Protein AF-A0A1I4K2H5-F1 (afdb_monomer)

Sequence (242 aa):
MILNIFCMLRVVTRTLETRRERILATFLLSLTIPCSAQLGVILALLSDSFLSLTIWGCYILLIFGIIGRLSGSFLPGNSSSFYMEIPPLRLPILSNVLQKAFIRMWWYFIEILPIFIMTSVILWLGDRTGILSDIIYSLQPTMSLLGLPIETAQPFLLGFFRRDYGAAGLYEMAANQSLSKEQLLIASATLTLFVPCVAQVAVMIKERGIFISMVILCSIIVFAFVGGLLLSKLLPILNLYL

Foldseek 3Di:
DQADPLVNQLVVLVVDPDPLSSLLSLLLSLQQDFPPLLVVLLCVLLVVDPVLVVCLVVLSVVLSVVVNVVSCVVDDDDPDPPPPPPDPDDDDDPVVVVVVVVVNVVVNCVVVVVLVVVLVVVVVVCVVVCVLVVVLVVCQVLCVLLVADSQLSNLLVVCQQPVNSSSVSLVVCVVVVVDDSLNSSLSSSLSSQQHPHPVNLVSCCVPPNDPSSVVSNVVSNVSSSVSSNVSSVVVVVVVPPD

InterPro domains:
  IPR011640 Ferrous iron transport protein B, C-terminal [PF07664] (60-104)
  IPR011642 Nucleoside transporter/FeoB GTPase, Gate domain [PF07670] (109-211)
  IPR050860 Fe(2+) Transporter FeoB GTPase [PTHR43185] (12-237)

Radius 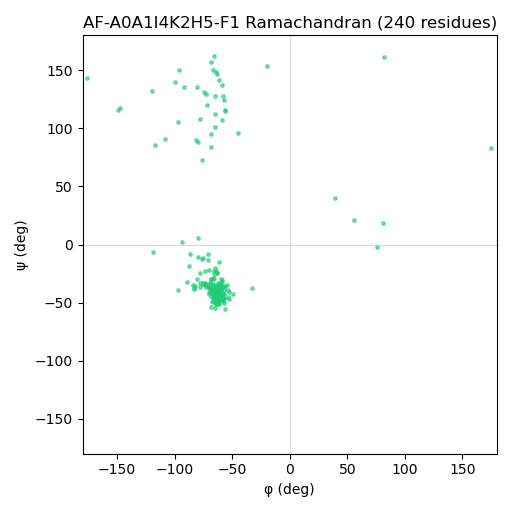of gyration: 19.72 Å; Cα contacts (8 Å, |Δi|>4): 176; chains: 1; bounding box: 42×47×54 Å

Solvent-accessible surface area (backbone atoms only — not comparable to full-atom values): 13527 Å² total; per-residue (Å²): 144,85,54,60,79,72,53,34,55,51,57,52,32,68,74,44,90,45,76,62,59,27,51,51,53,40,50,48,54,54,46,65,59,66,54,74,70,54,52,55,52,51,53,63,67,34,61,90,35,69,65,58,43,51,50,52,53,50,49,53,53,50,51,46,53,50,50,52,52,48,55,54,65,76,55,82,72,83,81,74,83,80,79,71,79,76,71,84,85,69,86,78,58,66,70,62,51,53,53,53,50,48,54,51,52,51,55,46,48,67,63,48,48,58,56,51,54,52,51,51,52,50,50,54,51,30,54,76,69,46,54,45,58,55,53,35,57,68,38,28,65,61,33,50,70,43,69,38,64,64,76,54,30,54,24,54,55,42,16,35,65,37,55,67,52,14,55,49,44,50,46,54,40,50,74,68,64,77,50,54,74,66,44,49,52,44,50,55,53,27,58,50,37,46,48,62,24,49,71,56,47,56,53,38,33,75,75,63,36,61,68,57,36,53,54,52,49,53,51,39,47,52,52,17,51,54,47,28,41,50,49,50,61,46,50,73,73,63,65,67,90,123

Secondary structure (DSSP, 8-state):
----HHHHHHHHGGGSSSHHHHHHHHHHHHHH---HHHHHHHHHHSTT-HHHHHHHHHHHHHHHHHHHHHHHHHS--------------PPPPHHHHHHHHHHHHHHHHHHHHHHHHHHHHHHHHHHHTTHHHHHHHHHHHHHHHHT--GGGHHHHHHHHH-HHHHHHHHHHHHHTT-S-HHHHHHHHHHHHHH---HHHHHHHHHHH-HHHHHHHHHHHHHHHHHHHHHHHHHHHHTT---

Mean predicted aligned error: 9.68 Å

pLDDT: mean 75.71, std 12.09, range [31.77, 90.06]

Organism: NCBI:txid1123291

Structure (mmCIF, N/CA/C/O backbone):
data_AF-A0A1I4K2H5-F1
#
_entry.id   AF-A0A1I4K2H5-F1
#
loop_
_atom_site.group_PDB
_atom_site.id
_atom_site.type_symbol
_atom_site.label_atom_id
_atom_site.label_alt_id
_atom_site.label_comp_id
_atom_site.label_asym_id
_atom_site.label_entity_id
_atom_site.label_seq_id
_atom_site.pdbx_PDB_ins_code
_atom_site.Cartn_x
_atom_site.Cartn_y
_atom_site.Cartn_z
_atom_site.occupancy
_atom_site.B_iso_or_equiv
_atom_site.auth_seq_id
_atom_site.auth_comp_id
_atom_site.auth_asym_id
_atom_site.auth_atom_id
_atom_site.pdbx_PDB_model_num
ATOM 1 N N . MET A 1 1 ? -12.066 -6.718 20.612 1.00 31.77 1 MET A N 1
ATOM 2 C CA . MET A 1 1 ? -12.304 -5.408 19.960 1.00 31.77 1 MET A CA 1
ATOM 3 C C . MET A 1 1 ? -11.142 -4.487 20.284 1.00 31.77 1 MET A C 1
ATOM 5 O O . MET A 1 1 ? -11.216 -3.792 21.279 1.00 31.77 1 MET A O 1
ATOM 9 N N . ILE A 1 2 ? -10.047 -4.580 19.524 1.00 38.84 2 ILE A N 1
ATOM 10 C CA . ILE A 1 2 ? -8.903 -3.649 19.474 1.00 38.84 2 ILE A CA 1
ATOM 11 C C . ILE A 1 2 ? -7.898 -4.327 18.528 1.00 38.84 2 ILE A C 1
ATOM 13 O O . ILE A 1 2 ? -7.022 -5.084 18.932 1.00 38.84 2 ILE A O 1
ATOM 17 N N . LEU A 1 3 ? -8.110 -4.133 17.228 1.00 37.75 3 LEU A N 1
ATOM 18 C CA . LEU A 1 3 ? -7.218 -4.640 16.193 1.00 37.75 3 LEU A CA 1
ATOM 19 C C . LEU A 1 3 ? -6.180 -3.542 15.886 1.00 37.75 3 LEU A C 1
ATOM 21 O O . LEU A 1 3 ? -6.524 -2.365 15.825 1.00 37.75 3 LEU A O 1
ATOM 25 N N . ASN A 1 4 ? -4.924 -3.974 15.778 1.00 40.31 4 ASN A N 1
ATOM 26 C CA . ASN A 1 4 ? -3.628 -3.293 15.619 1.00 40.31 4 ASN A CA 1
ATOM 27 C C . ASN A 1 4 ? -3.559 -1.838 15.108 1.00 40.31 4 ASN A C 1
ATOM 29 O O . ASN A 1 4 ? -4.395 -1.414 14.334 1.00 40.31 4 ASN A O 1
ATOM 33 N N . ILE A 1 5 ? -2.498 -1.106 15.471 1.00 45.66 5 ILE A N 1
ATOM 34 C CA . ILE A 1 5 ? -2.243 0.351 15.303 1.00 45.66 5 ILE A CA 1
ATOM 35 C C . ILE A 1 5 ? -2.827 1.038 14.036 1.00 45.66 5 ILE A C 1
ATOM 37 O O . ILE A 1 5 ? -3.353 2.142 14.146 1.00 45.66 5 ILE A O 1
ATOM 41 N N . PHE A 1 6 ? -2.849 0.394 12.865 1.00 45.72 6 PHE A N 1
ATOM 42 C CA . PHE A 1 6 ? -3.517 0.926 11.662 1.00 45.72 6 PHE A CA 1
ATOM 43 C C . PHE A 1 6 ? -5.029 0.663 11.582 1.00 45.72 6 PHE A C 1
ATOM 45 O O . PHE A 1 6 ? -5.803 1.535 11.191 1.00 45.72 6 PHE A O 1
ATOM 52 N N . CYS A 1 7 ? -5.483 -0.510 12.020 1.00 48.00 7 CYS A N 1
ATOM 53 C CA . CYS A 1 7 ? -6.898 -0.752 12.275 1.00 48.00 7 CYS A CA 1
ATOM 54 C C . CYS A 1 7 ? -7.397 0.061 13.483 1.00 48.00 7 CYS A C 1
ATOM 56 O O . CYS A 1 7 ? -8.549 0.490 13.489 1.00 48.00 7 CYS A O 1
ATOM 58 N N . MET A 1 8 ? -6.535 0.356 14.461 1.00 49.06 8 MET A N 1
ATOM 59 C CA . MET A 1 8 ? -6.853 1.265 15.558 1.00 49.06 8 MET A CA 1
ATOM 60 C C . MET A 1 8 ? -7.180 2.659 15.051 1.00 49.06 8 MET A C 1
ATOM 62 O O . MET A 1 8 ? -8.169 3.205 15.512 1.00 49.06 8 MET A O 1
ATOM 66 N N . LEU A 1 9 ? -6.445 3.213 14.079 1.00 45.25 9 LEU A N 1
ATOM 67 C CA . LEU A 1 9 ? -6.800 4.510 13.484 1.00 45.25 9 LEU A CA 1
ATOM 68 C C . LEU A 1 9 ? -8.217 4.495 12.892 1.00 45.25 9 LEU A C 1
ATOM 70 O O . LEU A 1 9 ? -8.978 5.441 13.083 1.00 45.25 9 LEU A O 1
ATOM 74 N N . ARG A 1 10 ? -8.629 3.389 12.257 1.00 48.38 10 ARG A N 1
ATOM 75 C CA . ARG A 1 10 ? -10.013 3.220 11.792 1.00 48.38 10 ARG A CA 1
ATOM 76 C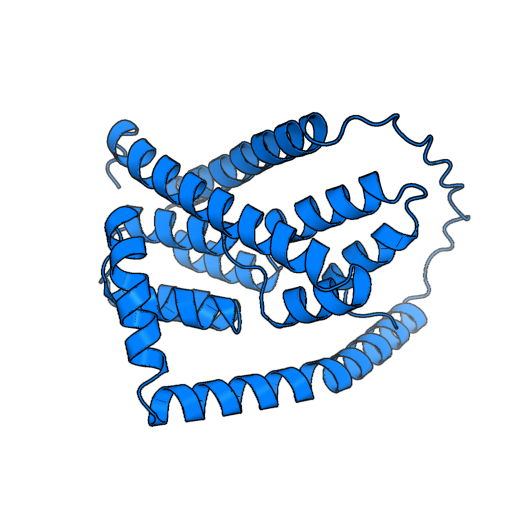 C . ARG A 1 10 ? -11.011 3.124 12.949 1.00 48.38 10 ARG A C 1
ATOM 78 O O . ARG A 1 10 ? -12.086 3.704 12.858 1.00 48.38 10 ARG A O 1
ATOM 85 N N . VAL A 1 11 ? -10.674 2.437 14.036 1.00 50.19 11 VAL A N 1
ATOM 86 C CA . VAL A 1 11 ? -11.526 2.335 15.236 1.00 50.19 11 VAL A CA 1
ATOM 87 C C . VAL A 1 11 ? -11.613 3.684 15.970 1.00 50.19 11 VAL A C 1
ATOM 89 O O . VAL A 1 11 ? -12.682 4.026 16.464 1.00 50.19 11 VAL A O 1
ATOM 92 N N . VAL A 1 12 ? -10.553 4.500 15.959 1.00 50.31 12 VAL A N 1
ATOM 93 C CA . VAL A 1 12 ? -10.560 5.893 16.437 1.00 50.31 12 VAL A CA 1
ATOM 94 C C . VAL A 1 12 ? -11.501 6.740 15.586 1.00 50.31 12 VAL A C 1
ATOM 96 O O . VAL A 1 12 ? -12.109 7.662 16.107 1.00 50.31 12 VAL A O 1
ATOM 99 N N . THR A 1 13 ? -11.787 6.369 14.329 1.00 53.47 13 THR A N 1
ATOM 100 C CA . THR A 1 13 ? -12.851 7.073 13.597 1.00 53.47 13 THR A CA 1
ATOM 101 C C . THR A 1 13 ? -14.240 6.950 14.247 1.00 53.47 13 THR A C 1
ATOM 103 O O . THR A 1 13 ? -15.134 7.742 13.948 1.00 53.47 13 THR A O 1
ATOM 106 N N . ARG A 1 14 ? -14.435 6.012 15.191 1.00 54.12 14 ARG A N 1
ATOM 107 C CA . ARG A 1 14 ? -15.654 5.914 16.012 1.00 54.12 14 ARG A CA 1
ATOM 108 C C . ARG A 1 14 ? -15.792 7.041 17.034 1.00 54.12 14 ARG A C 1
ATOM 110 O O . ARG A 1 14 ? -16.920 7.293 17.441 1.00 54.12 14 ARG A O 1
ATOM 117 N N . THR A 1 15 ? -14.699 7.704 17.420 1.00 55.91 15 THR A N 1
ATOM 118 C CA . THR A 1 15 ? -14.745 8.878 18.304 1.00 55.91 15 THR A CA 1
ATOM 119 C C . THR A 1 15 ? -15.125 10.152 17.557 1.00 55.91 15 THR A C 1
ATOM 121 O O . THR A 1 15 ? -15.422 11.146 18.202 1.00 55.91 15 THR A O 1
ATOM 124 N N . LEU A 1 16 ? -15.149 10.136 16.215 1.00 58.81 16 LEU A N 1
ATOM 125 C CA . LEU A 1 16 ? -15.705 11.248 15.453 1.00 58.81 16 LEU A CA 1
ATOM 126 C C . LEU A 1 16 ? -17.229 11.251 15.577 1.00 58.81 16 LEU A C 1
ATOM 128 O O . LEU A 1 16 ? -17.893 10.223 15.359 1.00 58.81 16 LEU A O 1
ATOM 132 N N . GLU A 1 17 ? -17.752 12.423 15.930 1.00 61.16 17 GLU A N 1
ATOM 133 C CA . GLU A 1 17 ? -19.161 12.641 16.247 1.00 61.16 17 GLU A CA 1
ATOM 134 C C . GLU A 1 17 ? -20.062 12.453 15.027 1.00 61.16 17 GLU A C 1
ATOM 136 O O . GLU A 1 17 ? -21.168 11.917 15.131 1.00 61.16 17 GLU A O 1
ATOM 141 N N . THR A 1 18 ? -19.581 12.825 13.837 1.00 68.69 18 THR A N 1
ATOM 142 C CA . THR A 1 18 ? -20.398 12.779 12.625 1.00 68.69 18 THR A CA 1
ATOM 143 C C . THR A 1 18 ? -20.119 11.534 11.776 1.00 68.69 18 THR A C 1
ATOM 145 O O . THR A 1 18 ? -18.979 11.115 11.547 1.00 68.69 18 THR A O 1
ATOM 148 N N . ARG A 1 19 ? -21.185 10.930 11.221 1.00 67.00 19 ARG A N 1
ATOM 149 C CA . ARG A 1 19 ? -21.055 9.793 10.284 1.00 67.00 19 ARG A CA 1
ATOM 150 C C . ARG A 1 19 ? -20.224 10.159 9.043 1.00 67.00 19 ARG A C 1
ATOM 152 O O . ARG A 1 19 ? -19.557 9.282 8.498 1.00 67.00 19 ARG A O 1
ATOM 159 N N . ARG A 1 20 ? -20.253 11.431 8.615 1.00 70.56 20 ARG A N 1
ATOM 160 C CA . ARG A 1 20 ? -19.525 11.945 7.440 1.00 70.56 20 ARG A CA 1
ATOM 161 C C . ARG A 1 20 ? -18.017 11.957 7.665 1.00 70.56 20 ARG A C 1
ATOM 163 O O . ARG A 1 20 ? -17.302 11.319 6.896 1.00 70.56 20 ARG A O 1
ATOM 170 N N . GLU A 1 21 ? -17.545 12.587 8.740 1.00 68.81 21 GLU A N 1
ATOM 171 C CA . GLU A 1 21 ? -16.110 12.630 9.047 1.00 68.81 21 GLU A CA 1
ATOM 172 C C . GLU A 1 21 ? -15.564 11.227 9.298 1.00 68.81 21 GLU A C 1
ATOM 174 O O . GLU A 1 21 ? -14.470 10.891 8.853 1.00 68.81 21 GLU A O 1
ATOM 179 N N . ARG A 1 22 ? -16.366 10.354 9.922 1.00 71.38 22 ARG A N 1
ATOM 180 C CA . ARG A 1 22 ? -16.006 8.950 10.100 1.00 71.38 22 ARG A CA 1
ATOM 181 C C . ARG A 1 22 ? -15.737 8.284 8.742 1.00 71.38 22 ARG 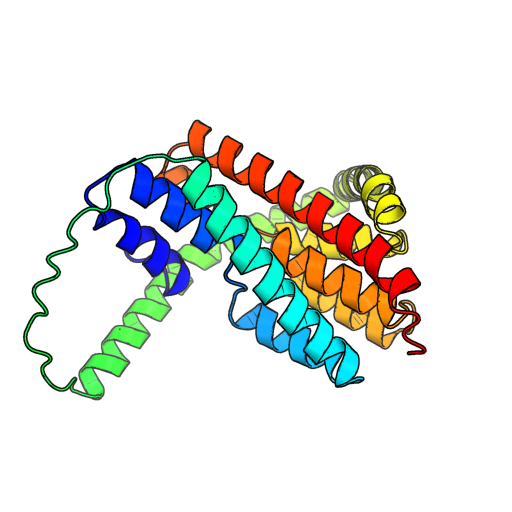A C 1
ATOM 183 O O . ARG A 1 22 ? -14.721 7.604 8.610 1.00 71.38 22 ARG A O 1
ATOM 190 N N . ILE A 1 23 ? -16.618 8.443 7.748 1.00 70.25 23 ILE A N 1
ATOM 191 C CA . ILE A 1 23 ? -16.444 7.870 6.394 1.00 70.25 23 ILE A CA 1
ATOM 192 C C . ILE A 1 23 ? -15.215 8.459 5.702 1.00 70.25 23 ILE A C 1
ATOM 194 O O . ILE A 1 23 ? -14.387 7.693 5.212 1.00 70.25 23 ILE A O 1
ATOM 198 N N . LEU A 1 24 ? -15.061 9.781 5.737 1.00 73.81 24 LEU A N 1
ATOM 199 C CA . LEU A 1 24 ? -13.948 10.490 5.110 1.00 73.81 24 LEU A CA 1
ATOM 200 C C . LEU A 1 24 ? -12.597 10.085 5.713 1.00 73.81 24 LEU A C 1
ATOM 202 O O . LEU A 1 24 ? -11.678 9.722 4.985 1.00 73.81 24 LEU A O 1
ATOM 206 N N . ALA A 1 25 ? -12.502 10.035 7.042 1.00 73.56 25 ALA A N 1
ATOM 207 C CA . ALA A 1 25 ? -11.297 9.606 7.737 1.00 73.56 25 ALA A CA 1
ATOM 208 C C . ALA A 1 25 ? -10.933 8.161 7.384 1.00 73.56 25 ALA A C 1
ATOM 210 O O . ALA A 1 25 ? -9.767 7.864 7.168 1.00 73.56 25 ALA A O 1
ATOM 211 N N . THR A 1 26 ? -11.903 7.248 7.260 1.00 73.38 26 THR A N 1
ATOM 212 C CA . THR A 1 26 ? -11.588 5.875 6.825 1.00 73.38 26 THR A CA 1
ATOM 213 C C . THR A 1 26 ? -11.235 5.768 5.359 1.00 73.38 26 THR A C 1
ATOM 215 O O . THR A 1 26 ? -10.392 4.941 5.038 1.00 73.38 26 THR A O 1
ATOM 218 N N . PHE A 1 27 ? -11.835 6.575 4.488 1.00 75.25 27 PHE A N 1
ATOM 219 C CA . PHE A 1 27 ? -11.444 6.634 3.086 1.00 75.25 27 PHE A CA 1
ATOM 220 C C . PHE A 1 27 ? -9.984 7.091 2.954 1.00 75.25 27 PHE A C 1
ATOM 222 O O . PHE A 1 27 ? -9.172 6.366 2.383 1.00 75.25 27 PHE A O 1
ATOM 229 N N . LEU A 1 28 ? -9.622 8.205 3.599 1.00 74.94 28 LEU A N 1
ATOM 230 C CA . LEU A 1 28 ? -8.249 8.716 3.615 1.00 74.94 28 LEU A CA 1
ATOM 231 C C . LEU A 1 28 ? -7.280 7.744 4.294 1.00 74.94 28 LEU A C 1
ATOM 233 O O . LEU A 1 28 ? -6.254 7.413 3.722 1.00 74.94 28 LEU A O 1
ATOM 237 N N . LEU A 1 29 ? -7.609 7.197 5.466 1.00 74.12 29 LEU A N 1
ATOM 238 C CA . LEU A 1 29 ? -6.767 6.190 6.128 1.00 74.12 29 LEU A CA 1
ATOM 239 C C . LEU A 1 29 ? -6.585 4.930 5.269 1.00 74.12 29 LEU A C 1
ATOM 241 O O . LEU A 1 29 ? -5.531 4.304 5.315 1.00 74.12 29 LEU A O 1
ATOM 245 N N . SER A 1 30 ? -7.618 4.537 4.519 1.00 72.88 30 SER A N 1
ATOM 246 C CA . SER A 1 30 ? -7.604 3.331 3.692 1.00 72.88 30 SER A CA 1
ATOM 247 C C . SER A 1 30 ? -6.755 3.486 2.436 1.00 72.88 30 SER A C 1
ATOM 249 O O . SER A 1 30 ? -6.194 2.488 1.987 1.00 72.88 30 SER A O 1
ATOM 251 N N . LEU A 1 31 ? -6.711 4.694 1.876 1.00 69.50 31 LEU A N 1
ATOM 252 C CA . LEU A 1 31 ? -6.044 5.005 0.616 1.00 69.50 31 LEU A CA 1
ATOM 253 C C . LEU A 1 31 ? -4.637 5.580 0.821 1.00 69.50 31 LEU A C 1
ATOM 255 O O . LEU A 1 31 ? -3.725 5.258 0.073 1.00 69.50 31 LEU A O 1
ATOM 259 N N . THR A 1 32 ? -4.453 6.431 1.827 1.00 63.94 32 THR A N 1
ATOM 260 C CA . THR A 1 32 ? -3.232 7.225 1.973 1.00 63.94 32 THR A CA 1
ATOM 261 C C . THR A 1 32 ? -2.107 6.468 2.635 1.00 63.94 32 THR A C 1
ATOM 263 O O . THR A 1 32 ? -0.954 6.722 2.301 1.00 63.94 32 THR A O 1
ATOM 266 N N . ILE A 1 33 ? -2.398 5.633 3.639 1.00 68.69 33 ILE A N 1
ATOM 267 C CA . ILE A 1 33 ? -1.326 5.193 4.524 1.00 68.69 33 ILE A CA 1
ATOM 268 C C . ILE A 1 33 ? -0.796 3.821 4.106 1.00 68.69 33 ILE A C 1
ATOM 270 O O . ILE A 1 33 ? -1.450 2.806 4.384 1.00 68.69 33 ILE A O 1
ATOM 274 N N . PRO A 1 34 ? 0.397 3.759 3.482 1.00 68.56 34 PRO A N 1
ATOM 275 C CA . PRO A 1 34 ? 1.065 2.490 3.253 1.00 68.56 34 PRO A CA 1
ATOM 276 C C . PRO A 1 34 ? 1.365 1.835 4.603 1.00 68.56 34 PRO A C 1
ATOM 278 O O . PRO A 1 34 ? 1.714 2.499 5.582 1.00 68.56 34 PRO A O 1
ATOM 281 N N . CYS A 1 35 ? 1.221 0.510 4.676 1.00 74.06 35 CYS A N 1
ATOM 282 C CA . CYS A 1 35 ? 1.620 -0.197 5.887 1.00 74.06 35 CYS A CA 1
ATOM 283 C C . CYS A 1 35 ? 3.135 -0.050 6.091 1.00 74.06 35 CYS A C 1
ATOM 285 O O . CYS A 1 35 ? 3.903 0.019 5.131 1.00 74.06 35 CYS A O 1
ATOM 287 N N . SER A 1 36 ? 3.572 -0.028 7.351 1.00 70.94 36 SER A N 1
ATOM 288 C CA . SER A 1 36 ? 4.991 0.121 7.704 1.00 70.94 36 SER A CA 1
ATOM 289 C C . SER A 1 36 ? 5.890 -0.919 7.025 1.00 70.94 36 SER A C 1
ATOM 291 O O . SER A 1 36 ? 7.001 -0.592 6.625 1.00 70.94 36 SER A O 1
ATOM 293 N N . ALA A 1 37 ? 5.391 -2.144 6.835 1.00 71.06 37 ALA A N 1
ATOM 294 C CA . ALA A 1 37 ? 6.095 -3.202 6.110 1.00 71.06 37 ALA A CA 1
ATOM 295 C C . ALA A 1 37 ? 6.327 -2.852 4.627 1.00 71.06 37 ALA A C 1
ATOM 297 O O . ALA A 1 37 ? 7.424 -3.040 4.111 1.00 71.06 37 ALA A O 1
ATOM 298 N N . GLN A 1 38 ? 5.329 -2.2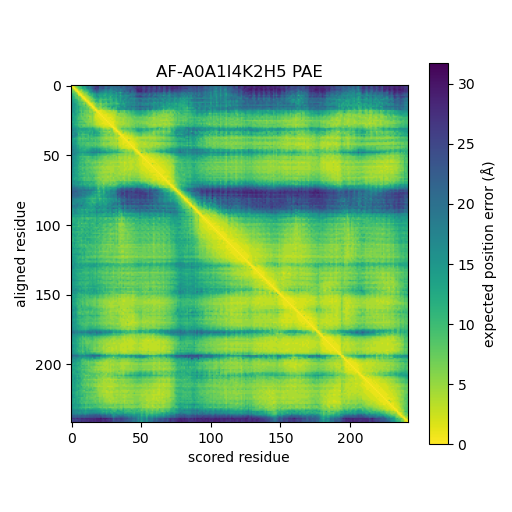73 3.955 1.00 75.50 38 GLN A N 1
ATOM 299 C CA . GLN A 1 38 ? 5.424 -1.904 2.543 1.00 75.50 38 GLN A CA 1
ATOM 300 C C . GLN A 1 38 ? 6.372 -0.724 2.316 1.00 75.50 38 GLN A C 1
ATOM 302 O O . GLN A 1 38 ? 7.102 -0.724 1.329 1.00 75.50 38 GLN A O 1
ATOM 307 N N . LEU A 1 39 ? 6.405 0.250 3.234 1.00 79.06 39 LEU A N 1
ATOM 308 C CA . LEU A 1 39 ? 7.377 1.345 3.169 1.00 79.06 39 LEU A CA 1
ATOM 309 C C . LEU A 1 39 ? 8.814 0.813 3.161 1.00 79.06 39 LEU A C 1
ATOM 311 O O . LEU A 1 39 ? 9.602 1.226 2.319 1.00 79.06 39 LEU A O 1
ATOM 315 N N . GLY A 1 40 ? 9.137 -0.136 4.045 1.00 79.25 40 GLY A N 1
ATOM 316 C CA . GLY A 1 40 ? 10.472 -0.737 4.098 1.00 79.25 40 GLY A CA 1
ATOM 317 C C . GLY A 1 40 ? 10.869 -1.423 2.790 1.00 79.25 40 GLY A C 1
ATOM 318 O O . GLY A 1 40 ? 11.974 -1.214 2.300 1.00 79.25 40 GLY A O 1
ATOM 319 N N . VAL A 1 41 ? 9.951 -2.188 2.191 1.00 77.00 41 VAL A N 1
ATOM 320 C CA . VAL A 1 41 ? 10.223 -2.886 0.927 1.00 77.00 41 VAL A CA 1
ATOM 321 C C . VAL A 1 41 ? 10.377 -1.895 -0.228 1.00 77.00 41 VAL A C 1
ATOM 323 O O . VAL A 1 41 ? 11.334 -1.999 -0.981 1.00 77.00 41 VAL A O 1
ATOM 326 N N . ILE A 1 42 ? 9.518 -0.880 -0.345 1.00 80.94 42 ILE A N 1
ATOM 327 C CA . ILE A 1 42 ? 9.631 0.113 -1.429 1.00 80.94 42 ILE A CA 1
ATOM 328 C C . ILE A 1 42 ? 10.927 0.918 -1.327 1.00 80.94 42 ILE A C 1
ATOM 330 O O . ILE A 1 42 ? 11.574 1.148 -2.345 1.00 80.94 42 ILE A O 1
ATOM 334 N N . LEU A 1 43 ? 11.336 1.301 -0.114 1.00 82.38 43 LEU A N 1
ATOM 335 C CA . LEU A 1 43 ? 12.629 1.952 0.104 1.00 82.38 43 LEU A CA 1
ATOM 336 C C . LEU A 1 43 ? 13.792 1.060 -0.361 1.00 82.38 43 LEU A C 1
ATOM 338 O O . LEU A 1 43 ? 14.754 1.579 -0.916 1.00 82.38 43 LEU A O 1
ATOM 342 N N . ALA A 1 44 ? 13.689 -0.260 -0.175 1.00 81.38 44 ALA A N 1
ATOM 343 C CA . ALA A 1 44 ? 14.682 -1.220 -0.651 1.00 81.38 44 ALA A CA 1
ATOM 344 C C . ALA A 1 44 ? 14.648 -1.430 -2.178 1.00 81.38 44 ALA A C 1
ATOM 346 O O . ALA A 1 44 ? 15.699 -1.607 -2.776 1.00 81.38 44 ALA A O 1
ATOM 347 N N . LEU A 1 45 ? 13.479 -1.389 -2.830 1.00 79.25 45 LEU A N 1
ATOM 348 C CA . LEU A 1 45 ? 13.391 -1.482 -4.298 1.00 79.25 45 LEU A CA 1
ATOM 349 C C . LEU A 1 45 ? 13.918 -0.216 -4.985 1.00 79.25 45 LEU A C 1
ATOM 351 O O . LEU A 1 45 ? 14.500 -0.290 -6.061 1.00 79.25 45 LEU A O 1
ATOM 355 N N . LEU A 1 46 ? 13.679 0.956 -4.393 1.00 78.50 46 LEU A N 1
ATOM 356 C CA . LEU A 1 46 ? 14.050 2.246 -4.981 1.00 78.50 46 LEU A CA 1
ATOM 357 C C . LEU A 1 46 ? 15.426 2.744 -4.507 1.00 78.50 46 LEU A C 1
ATOM 359 O O . LEU A 1 46 ? 15.845 3.828 -4.914 1.00 78.50 46 LEU A O 1
ATOM 363 N N . SER A 1 47 ? 16.150 1.977 -3.682 1.00 77.62 47 SER A N 1
ATOM 364 C CA . SER A 1 47 ? 17.460 2.390 -3.158 1.00 77.62 47 SER A CA 1
ATOM 365 C C . SER A 1 47 ? 18.521 2.565 -4.243 1.00 77.62 47 SER A C 1
ATOM 367 O O . SER A 1 47 ? 19.462 3.328 -4.042 1.00 77.62 47 SER A O 1
ATOM 369 N N . ASP A 1 48 ? 18.352 1.917 -5.399 1.00 71.88 48 ASP A N 1
ATOM 370 C CA . ASP A 1 48 ? 19.279 2.021 -6.532 1.00 71.88 48 ASP A CA 1
ATOM 371 C C . ASP A 1 48 ? 19.344 3.429 -7.139 1.00 71.88 48 ASP A C 1
ATOM 373 O O . ASP A 1 48 ? 20.316 3.772 -7.812 1.00 71.88 48 ASP A O 1
ATOM 377 N N . SER A 1 49 ? 18.333 4.279 -6.922 1.00 74.44 49 SER A N 1
ATOM 378 C CA . SER A 1 49 ? 18.376 5.663 -7.403 1.00 74.44 49 SER A CA 1
ATOM 379 C C . SER A 1 49 ? 17.639 6.634 -6.484 1.00 74.44 49 SER A C 1
ATOM 381 O O . SER A 1 49 ? 16.417 6.614 -6.341 1.00 74.44 49 SER A O 1
ATOM 383 N N . PHE A 1 50 ? 18.394 7.581 -5.923 1.00 77.94 50 PHE A N 1
ATOM 384 C CA . PHE A 1 50 ? 17.857 8.650 -5.075 1.00 77.94 50 PHE A CA 1
ATOM 385 C C . PHE A 1 50 ? 16.810 9.520 -5.800 1.00 77.94 50 PHE A C 1
ATOM 387 O O . PHE A 1 50 ? 15.838 9.979 -5.197 1.00 77.94 50 PHE A O 1
ATOM 394 N N . LEU A 1 51 ? 16.963 9.699 -7.118 1.00 79.38 51 LEU A N 1
ATOM 395 C CA . LEU A 1 51 ? 15.973 10.378 -7.960 1.00 79.38 51 LEU A CA 1
ATOM 396 C C . LEU A 1 51 ? 14.627 9.634 -7.977 1.00 79.38 51 LEU A C 1
ATOM 398 O O . LEU A 1 51 ? 13.594 10.252 -7.742 1.00 79.38 51 LEU A O 1
ATOM 402 N N . SER A 1 52 ? 14.616 8.310 -8.149 1.00 79.31 52 SER A N 1
ATOM 403 C CA . SER A 1 52 ? 13.366 7.533 -8.138 1.00 79.31 52 SER A CA 1
ATOM 404 C C . SER A 1 52 ? 12.651 7.614 -6.790 1.00 79.31 52 SER A C 1
ATOM 406 O O . SER A 1 52 ? 11.434 7.787 -6.738 1.00 79.31 52 SER A O 1
ATOM 408 N N . LEU A 1 53 ? 13.412 7.558 -5.692 1.00 81.88 53 LEU A N 1
ATOM 409 C CA . LEU A 1 53 ? 12.884 7.674 -4.331 1.00 81.88 53 LEU A CA 1
ATOM 410 C C . LEU A 1 53 ? 12.204 9.031 -4.081 1.00 81.88 53 LEU A C 1
ATOM 412 O O . LEU A 1 53 ? 11.106 9.096 -3.525 1.00 81.88 53 LEU A O 1
ATOM 416 N N . THR A 1 54 ? 12.854 10.121 -4.499 1.00 82.44 54 THR A N 1
ATOM 417 C CA . THR A 1 54 ? 12.335 11.485 -4.311 1.00 82.44 54 THR A CA 1
ATOM 418 C C . THR A 1 54 ? 11.104 11.752 -5.170 1.00 82.44 54 THR A C 1
ATOM 420 O O . THR A 1 54 ? 10.135 12.328 -4.672 1.00 82.44 54 THR A O 1
ATOM 423 N N . ILE A 1 55 ? 11.092 11.278 -6.418 1.00 83.62 55 ILE A N 1
ATOM 424 C CA . ILE A 1 55 ? 9.930 11.382 -7.310 1.00 83.62 55 ILE A CA 1
ATOM 425 C C . ILE A 1 55 ? 8.751 10.604 -6.738 1.00 83.62 55 ILE A C 1
ATOM 427 O O . ILE A 1 55 ? 7.655 11.151 -6.646 1.00 83.62 55 ILE A O 1
ATOM 431 N N . TRP A 1 56 ? 8.975 9.364 -6.298 1.00 85.19 56 TRP A N 1
ATOM 432 C CA . TRP A 1 56 ? 7.941 8.543 -5.673 1.00 85.19 56 TRP A CA 1
ATOM 433 C C . TRP A 1 56 ? 7.353 9.217 -4.424 1.00 85.19 56 TRP A C 1
ATOM 435 O O . TRP A 1 56 ? 6.132 9.339 -4.301 1.00 85.19 56 TRP A O 1
ATOM 445 N N . GLY A 1 57 ? 8.206 9.732 -3.531 1.00 83.94 57 GLY A N 1
ATOM 446 C CA . GLY A 1 57 ? 7.766 10.430 -2.320 1.00 83.94 57 GLY A CA 1
ATOM 447 C C . GLY A 1 57 ? 6.985 11.713 -2.621 1.00 83.94 57 GLY A C 1
ATOM 448 O O . GLY A 1 57 ? 5.916 11.938 -2.052 1.00 83.94 57 GLY A O 1
ATOM 449 N N . CYS A 1 58 ? 7.479 12.532 -3.554 1.00 86.06 58 CYS A N 1
ATOM 450 C CA . CYS A 1 58 ? 6.800 13.747 -4.005 1.00 86.06 58 CYS A CA 1
ATOM 451 C C . CYS A 1 58 ? 5.441 13.424 -4.640 1.00 86.06 58 CYS A C 1
ATOM 453 O O . CYS A 1 58 ? 4.4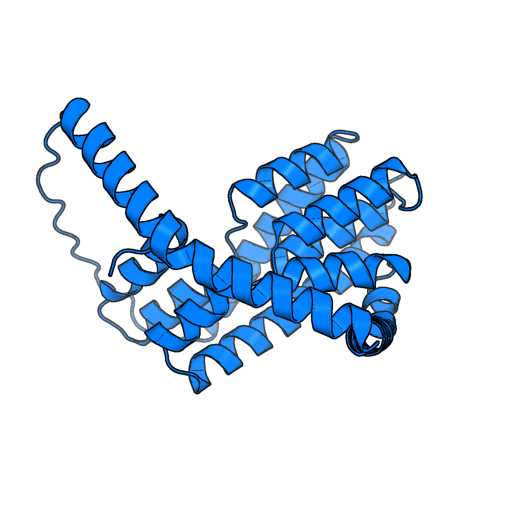34 14.055 -4.320 1.00 86.06 58 CYS A O 1
ATOM 455 N N . TYR A 1 59 ? 5.392 12.395 -5.482 1.00 85.69 59 TYR A N 1
ATOM 456 C CA . TYR A 1 59 ? 4.181 11.956 -6.159 1.00 85.69 59 TYR A CA 1
ATOM 457 C C . TYR A 1 59 ? 3.107 11.469 -5.178 1.00 85.69 59 TYR A C 1
ATOM 459 O O . TYR A 1 59 ? 1.957 11.900 -5.276 1.00 85.69 59 TYR A O 1
ATOM 467 N N . ILE A 1 60 ? 3.471 10.646 -4.185 1.00 83.88 60 ILE A N 1
ATOM 468 C CA . ILE A 1 60 ? 2.535 10.215 -3.135 1.00 83.88 60 ILE A CA 1
ATOM 469 C C . ILE A 1 60 ? 2.020 11.410 -2.332 1.00 83.88 60 ILE A C 1
ATOM 471 O O . ILE A 1 60 ? 0.819 11.494 -2.078 1.00 83.88 60 ILE A O 1
ATOM 475 N N . LEU A 1 61 ? 2.892 12.350 -1.951 1.00 84.38 61 LEU A N 1
ATOM 476 C CA . LEU A 1 61 ? 2.482 13.556 -1.226 1.00 84.38 61 LEU A CA 1
ATOM 477 C C . LEU A 1 61 ? 1.524 14.425 -2.048 1.00 84.38 61 LEU A C 1
ATOM 479 O O . LEU A 1 61 ? 0.528 14.921 -1.519 1.00 84.38 61 LEU A O 1
ATOM 483 N N . LEU A 1 62 ? 1.798 14.583 -3.342 1.00 86.62 62 LEU A N 1
ATOM 484 C CA . LEU A 1 62 ? 0.977 15.363 -4.260 1.00 86.62 62 LEU A CA 1
ATOM 485 C C . LEU A 1 62 ? -0.403 14.720 -4.425 1.00 86.62 62 LEU A C 1
ATOM 487 O O . LEU A 1 62 ? -1.422 15.387 -4.238 1.00 86.62 62 LEU A O 1
ATOM 491 N N . ILE A 1 63 ? -0.448 13.416 -4.701 1.00 84.25 63 ILE A N 1
ATOM 492 C CA . ILE A 1 63 ? -1.699 12.660 -4.783 1.00 84.25 63 ILE A CA 1
ATOM 493 C C . ILE A 1 63 ? -2.466 12.709 -3.469 1.00 84.25 63 ILE A C 1
ATOM 495 O O . ILE A 1 63 ? -3.683 12.891 -3.480 1.00 84.25 63 ILE A O 1
ATOM 499 N N . PHE A 1 64 ? -1.775 12.600 -2.338 1.00 80.62 64 PHE A N 1
ATOM 500 C CA . PHE A 1 64 ? -2.414 12.709 -1.039 1.00 80.62 64 PHE A CA 1
ATOM 501 C C . PHE A 1 64 ? -3.050 14.086 -0.834 1.00 80.62 64 PHE A C 1
ATOM 503 O O . PHE A 1 64 ? -4.198 14.167 -0.397 1.00 80.62 64 PHE A O 1
ATOM 510 N N . GLY A 1 65 ? -2.353 15.161 -1.207 1.00 81.88 65 GLY A N 1
ATOM 511 C CA . GLY A 1 65 ? -2.898 16.516 -1.173 1.00 81.88 65 GLY A CA 1
ATOM 512 C C . GLY A 1 65 ? -4.128 16.673 -2.070 1.00 81.88 65 GLY A C 1
ATOM 513 O O . GLY A 1 65 ? -5.142 17.221 -1.634 1.00 81.88 65 GLY A O 1
ATOM 514 N N . ILE A 1 66 ? -4.076 16.147 -3.298 1.00 84.00 66 ILE A N 1
ATOM 515 C CA . ILE A 1 66 ? -5.193 16.195 -4.252 1.00 84.00 66 ILE A CA 1
ATOM 516 C C . ILE A 1 66 ? -6.396 15.413 -3.726 1.00 84.00 66 ILE A C 1
ATOM 518 O O . ILE A 1 66 ? -7.500 15.955 -3.682 1.00 84.00 66 ILE A O 1
ATOM 522 N N . ILE A 1 67 ? -6.203 14.164 -3.299 1.00 80.12 67 ILE A N 1
ATOM 523 C CA . ILE A 1 67 ? -7.297 13.308 -2.828 1.00 80.12 67 ILE A CA 1
ATOM 524 C C . ILE A 1 67 ? -7.845 13.816 -1.496 1.00 80.12 67 ILE A C 1
ATOM 526 O O . ILE A 1 67 ? -9.057 13.807 -1.303 1.00 80.12 67 ILE A O 1
ATOM 530 N N . GLY A 1 68 ? -6.996 14.333 -0.606 1.00 75.31 68 GLY A N 1
ATOM 531 C CA . GLY A 1 68 ? -7.424 15.006 0.619 1.00 75.31 68 GLY A CA 1
ATOM 532 C C . GLY A 1 68 ? -8.343 16.191 0.324 1.00 75.31 68 GLY A C 1
ATOM 533 O O . GLY A 1 68 ? -9.424 16.305 0.906 1.00 75.31 68 GLY A O 1
ATOM 534 N N . ARG A 1 69 ? -7.963 17.034 -0.643 1.00 78.69 69 ARG A N 1
ATOM 535 C CA . ARG A 1 69 ? -8.743 18.212 -1.042 1.00 78.69 69 ARG A CA 1
ATOM 536 C C . ARG A 1 69 ? -10.033 17.840 -1.778 1.00 78.69 69 ARG A C 1
ATOM 538 O O . ARG A 1 69 ? -11.085 18.395 -1.470 1.00 78.69 69 ARG A O 1
ATOM 545 N N . LEU A 1 70 ? -9.975 16.870 -2.692 1.00 77.00 70 LEU A N 1
ATOM 546 C CA . LEU A 1 70 ? -11.148 16.332 -3.389 1.00 77.00 70 LEU A CA 1
ATOM 547 C C . LEU A 1 70 ? -12.119 15.695 -2.400 1.00 77.00 70 LEU A C 1
ATOM 549 O O . LEU A 1 70 ? -13.299 16.025 -2.407 1.00 77.00 70 LEU A O 1
ATOM 553 N N . SER A 1 71 ? -11.631 14.831 -1.510 1.00 70.62 71 SER A N 1
ATOM 554 C CA . SER A 1 71 ? -12.461 14.176 -0.501 1.00 70.62 71 SER A CA 1
ATOM 555 C C . SER A 1 71 ? -13.124 15.194 0.430 1.00 70.62 71 SER A C 1
ATOM 557 O O . SER A 1 71 ? -14.280 14.996 0.797 1.00 70.62 71 SER A O 1
ATOM 559 N N . GLY A 1 72 ? -12.427 16.282 0.778 1.00 65.69 72 GLY A N 1
ATOM 560 C CA . GLY A 1 72 ? -12.997 17.403 1.532 1.00 65.69 72 GLY A CA 1
ATOM 561 C C . GLY A 1 72 ? -14.070 18.176 0.759 1.00 65.69 72 GLY A C 1
ATOM 562 O O . GLY A 1 72 ? -15.050 18.615 1.348 1.00 65.69 72 GLY A O 1
ATOM 563 N N . SER A 1 73 ? -13.932 18.294 -0.565 1.00 62.75 73 SER A N 1
ATOM 564 C CA . SER A 1 73 ? -14.926 18.948 -1.425 1.00 62.75 73 SER A CA 1
ATOM 565 C C . SER A 1 73 ? -16.151 18.073 -1.720 1.00 62.75 73 SER A C 1
ATOM 567 O O . SER A 1 73 ? -17.248 18.604 -1.875 1.00 62.75 73 SER A O 1
ATOM 569 N N . PHE A 1 74 ? -15.987 16.748 -1.812 1.00 60.19 74 PHE A N 1
ATOM 570 C CA . PHE A 1 74 ? -17.080 15.805 -2.086 1.00 60.19 74 PHE A CA 1
ATOM 571 C C . PHE A 1 74 ? -18.020 15.596 -0.892 1.00 60.19 74 PHE A C 1
ATOM 573 O O . PHE A 1 74 ? -19.168 15.196 -1.085 1.00 60.19 74 PHE A O 1
ATOM 580 N N . LEU A 1 75 ? -17.567 15.861 0.337 1.00 54.31 75 LEU A N 1
ATOM 581 C CA . LEU A 1 75 ? -18.403 15.798 1.535 1.00 54.31 75 LEU A CA 1
ATOM 582 C C . LEU A 1 75 ? -18.512 17.185 2.189 1.00 54.31 75 LEU A C 1
ATOM 584 O O . LEU A 1 75 ? -17.776 17.469 3.131 1.00 54.31 75 LEU A O 1
ATOM 588 N N . PRO A 1 76 ? -19.459 18.038 1.753 1.00 44.62 76 PRO A N 1
ATOM 589 C CA . PRO A 1 76 ? -19.730 19.300 2.431 1.00 44.62 76 PRO A CA 1
ATOM 590 C C . PRO A 1 76 ? -20.287 19.032 3.837 1.00 44.62 76 PRO A C 1
ATOM 592 O O . PRO A 1 76 ? -21.252 18.282 4.013 1.00 44.62 76 PRO A O 1
ATOM 595 N N . GLY A 1 77 ? -19.688 19.630 4.863 1.00 47.56 77 GLY A N 1
ATOM 596 C CA . GLY A 1 77 ? -20.140 19.520 6.250 1.00 47.56 77 GLY A CA 1
ATOM 597 C C . GLY A 1 77 ? -19.305 20.394 7.181 1.00 47.56 77 GLY A C 1
ATOM 598 O O . GLY A 1 77 ? -18.107 20.547 6.963 1.00 47.56 77 GLY A O 1
ATOM 599 N N . ASN A 1 78 ? -19.946 20.981 8.193 1.00 51.06 78 ASN A N 1
ATOM 600 C CA . ASN A 1 78 ? -19.272 21.804 9.196 1.00 51.06 78 ASN A CA 1
ATOM 601 C C . ASN A 1 78 ? -18.199 20.989 9.922 1.00 51.06 78 ASN A C 1
ATOM 603 O O . ASN A 1 78 ? -18.457 19.852 10.315 1.00 51.06 78 ASN A O 1
ATOM 607 N N . SER A 1 79 ? -17.032 21.596 10.135 1.00 52.06 79 SER A N 1
ATOM 608 C CA . SER A 1 79 ? -16.019 21.082 11.051 1.00 52.06 79 SER A CA 1
ATOM 609 C C . SER A 1 79 ? -16.647 20.911 12.433 1.00 52.06 79 SER A C 1
ATOM 611 O O . SER A 1 79 ? -17.060 21.901 13.045 1.00 52.06 79 SER A O 1
ATOM 613 N N . SER A 1 80 ? -16.743 19.673 12.921 1.00 50.38 80 SER A N 1
ATOM 614 C CA . SER A 1 80 ? -17.018 19.430 14.334 1.00 50.38 80 SER A CA 1
ATOM 615 C C . SER A 1 80 ? -15.918 20.116 15.150 1.00 50.38 80 SER A C 1
ATOM 617 O O . SER A 1 80 ? -14.729 19.937 14.875 1.00 50.38 80 SER A O 1
ATOM 619 N N . SER A 1 81 ? -16.301 20.941 16.128 1.00 49.81 81 SER A N 1
ATOM 620 C CA . SER A 1 81 ? -15.348 21.445 17.113 1.00 49.81 81 SER A CA 1
ATOM 621 C C . SER A 1 81 ? -14.922 20.258 17.966 1.00 49.81 81 SER A C 1
ATOM 623 O O . SER A 1 81 ? -15.630 19.859 18.888 1.00 49.81 81 SER A O 1
ATOM 625 N N . PHE A 1 82 ? -13.796 19.648 17.599 1.00 54.47 82 PHE A N 1
ATOM 626 C CA . PHE A 1 82 ? -13.217 18.517 18.306 1.00 54.47 82 PHE A CA 1
ATOM 627 C C . PHE A 1 82 ? -12.712 19.004 19.671 1.00 54.47 82 PHE A C 1
ATOM 629 O O . PHE A 1 82 ? -11.541 19.340 19.840 1.00 54.47 82 PHE A O 1
ATOM 636 N N . TYR A 1 83 ? -13.605 19.078 20.658 1.00 51.28 83 TYR A N 1
ATOM 637 C CA . TYR A 1 83 ? -13.244 19.306 22.053 1.00 51.28 83 TYR A CA 1
ATOM 638 C C . TYR A 1 83 ? -12.679 18.004 22.621 1.00 51.28 83 TYR A C 1
ATOM 640 O O . TYR A 1 83 ? -13.322 17.273 23.370 1.00 51.28 83 TYR A O 1
ATOM 648 N N . MET A 1 84 ? -11.459 17.672 22.204 1.00 58.72 84 MET A N 1
ATOM 649 C CA . MET A 1 84 ? -10.683 16.619 22.838 1.00 58.72 84 MET A CA 1
ATOM 650 C C . MET A 1 84 ? -10.068 17.223 24.097 1.00 58.72 84 MET A C 1
ATOM 652 O O . MET A 1 84 ? -8.969 17.774 24.052 1.00 58.72 84 MET A O 1
ATOM 656 N N . GLU A 1 85 ? -10.790 17.165 25.215 1.00 58.59 85 GLU A N 1
ATOM 657 C CA . GLU A 1 85 ? -10.187 17.446 26.515 1.00 58.59 85 GLU A CA 1
ATOM 658 C C . GLU A 1 85 ? -9.046 16.450 26.715 1.00 58.59 85 GLU A C 1
ATOM 660 O O . GLU A 1 85 ? -9.264 15.245 26.854 1.00 58.59 85 GLU A O 1
ATOM 665 N N . ILE A 1 86 ? -7.811 16.940 26.613 1.00 65.44 86 ILE A N 1
ATOM 666 C CA . ILE A 1 86 ? -6.616 16.118 26.766 1.00 65.44 86 ILE A CA 1
ATOM 667 C C . ILE A 1 86 ? -6.606 15.624 28.216 1.00 65.44 86 ILE A C 1
ATOM 669 O O . ILE A 1 86 ? -6.438 16.437 29.129 1.00 65.44 86 ILE A O 1
ATOM 673 N N . PRO A 1 87 ? -6.781 14.311 28.468 1.00 67.75 87 PRO A N 1
ATOM 674 C CA . PRO A 1 87 ? -6.626 13.792 29.813 1.00 67.75 87 PRO A CA 1
ATOM 675 C C . PRO A 1 87 ? -5.170 14.015 30.248 1.00 67.75 87 PRO A C 1
ATOM 677 O O . PRO A 1 87 ? -4.266 13.939 29.410 1.00 67.75 87 PRO A O 1
ATOM 680 N N . PRO A 1 88 ? -4.904 14.267 31.540 1.00 68.12 88 PRO A N 1
ATOM 681 C CA . PRO A 1 88 ? -3.551 14.525 32.017 1.00 68.12 88 PRO A CA 1
ATOM 682 C C . PRO A 1 88 ? -2.627 13.358 31.641 1.00 68.12 88 PRO A C 1
ATOM 684 O O . PRO A 1 88 ? -2.819 12.227 32.102 1.00 68.12 88 PRO A O 1
ATOM 687 N N . LEU A 1 89 ? -1.628 13.629 30.791 1.00 62.50 89 LEU A N 1
ATOM 688 C CA . LEU A 1 89 ? -0.619 12.648 30.398 1.00 62.50 89 LEU A CA 1
ATOM 689 C C . LEU A 1 89 ? 0.216 12.276 31.627 1.00 62.50 89 LEU A C 1
ATOM 691 O O . LEU A 1 89 ? 1.114 13.005 32.041 1.00 62.50 89 LEU A O 1
ATOM 695 N N . ARG A 1 90 ? -0.073 11.118 32.219 1.00 76.19 90 ARG A N 1
ATOM 696 C CA . ARG A 1 90 ? 0.802 10.499 33.220 1.00 76.19 90 ARG A CA 1
ATOM 697 C C . ARG A 1 90 ? 1.929 9.771 32.495 1.00 76.19 90 ARG A C 1
ATOM 699 O O . ARG A 1 90 ? 1.670 9.054 31.528 1.00 76.19 90 ARG A O 1
ATOM 706 N N . LEU A 1 91 ? 3.163 9.936 32.972 1.00 73.62 91 LEU A N 1
ATOM 707 C CA . LEU A 1 91 ? 4.323 9.242 32.413 1.00 73.62 91 LEU A CA 1
ATOM 708 C C . LEU A 1 91 ? 4.095 7.719 32.464 1.00 73.62 91 LEU A C 1
ATOM 710 O O . LEU A 1 91 ? 3.787 7.177 33.531 1.00 73.62 91 LEU A O 1
ATOM 714 N N . PRO A 1 92 ? 4.187 7.020 31.322 1.00 73.75 92 PRO A N 1
ATOM 715 C CA . PRO A 1 92 ? 3.889 5.602 31.262 1.00 73.75 92 PRO A CA 1
ATOM 716 C C . PRO A 1 92 ? 5.018 4.781 31.895 1.00 73.75 92 PRO A C 1
ATOM 718 O O . PRO A 1 92 ? 6.190 4.933 31.566 1.00 73.75 92 PRO A O 1
ATOM 721 N N . ILE A 1 93 ? 4.652 3.859 32.782 1.00 83.00 93 ILE A N 1
ATOM 722 C CA . ILE A 1 93 ? 5.585 2.905 33.392 1.00 83.00 93 ILE A CA 1
ATOM 723 C C . ILE A 1 93 ? 5.986 1.878 32.319 1.00 83.00 93 ILE A C 1
ATOM 725 O O . ILE A 1 93 ? 5.118 1.169 31.805 1.00 83.00 93 ILE A O 1
ATOM 729 N N . LEU A 1 94 ? 7.282 1.772 31.994 1.00 82.50 94 LEU A N 1
ATOM 730 C CA . LEU A 1 94 ? 7.809 0.917 30.910 1.00 82.50 94 LEU A CA 1
ATOM 731 C C . LEU A 1 94 ? 7.350 -0.549 31.005 1.00 82.50 94 LEU A C 1
ATOM 733 O O . LEU A 1 94 ? 6.958 -1.133 29.996 1.00 82.50 94 LEU A O 1
ATOM 737 N N . SER A 1 95 ? 7.320 -1.118 32.215 1.00 82.38 95 SER A N 1
ATOM 738 C CA . SER A 1 95 ? 6.845 -2.491 32.457 1.00 82.38 95 SER A CA 1
ATOM 739 C C . SER A 1 95 ? 5.391 -2.690 32.001 1.00 82.38 95 SER A C 1
ATOM 741 O O . SER A 1 95 ? 5.074 -3.627 31.266 1.00 82.38 95 SER A O 1
ATOM 743 N N . ASN A 1 96 ? 4.514 -1.730 32.316 1.00 82.38 96 ASN A N 1
ATOM 744 C CA . ASN A 1 96 ? 3.111 -1.777 31.905 1.00 82.38 96 ASN A CA 1
ATOM 745 C C . ASN A 1 96 ? 2.947 -1.585 30.393 1.00 82.38 96 ASN A C 1
ATOM 747 O O . ASN A 1 96 ? 2.020 -2.143 29.808 1.00 82.38 96 ASN A O 1
ATOM 751 N N . VAL A 1 97 ? 3.813 -0.794 29.753 1.00 83.25 97 VAL A N 1
ATOM 752 C CA . VAL A 1 97 ? 3.793 -0.604 28.294 1.00 83.25 97 VAL A CA 1
ATOM 753 C C . VAL A 1 97 ? 4.174 -1.899 27.586 1.00 83.25 97 VAL A C 1
ATOM 755 O O . VAL A 1 97 ? 3.436 -2.335 26.706 1.00 83.25 97 VAL A O 1
ATOM 758 N N . LEU A 1 98 ? 5.269 -2.539 28.003 1.00 84.69 98 LEU A N 1
ATOM 759 C CA . LEU A 1 98 ? 5.746 -3.801 27.435 1.00 84.69 98 LEU A CA 1
ATOM 760 C C . LEU A 1 98 ? 4.722 -4.922 27.613 1.00 84.69 98 LEU A C 1
ATOM 762 O O . LEU A 1 98 ? 4.367 -5.578 26.636 1.00 84.69 98 LEU A O 1
ATOM 766 N N . GLN A 1 99 ? 4.179 -5.093 28.820 1.00 85.25 99 GLN A N 1
ATOM 767 C CA . GLN A 1 99 ? 3.181 -6.128 29.085 1.00 85.25 99 GLN A CA 1
ATOM 768 C C . GLN A 1 99 ? 1.898 -5.901 28.267 1.00 85.25 99 GLN A C 1
ATOM 770 O O . GLN A 1 99 ? 1.380 -6.831 27.647 1.00 85.25 99 GLN A O 1
ATOM 775 N N . LYS A 1 100 ? 1.406 -4.654 28.189 1.00 79.25 100 LYS A N 1
ATOM 776 C CA . LYS A 1 100 ? 0.238 -4.315 27.357 1.00 79.25 100 LYS A CA 1
ATOM 777 C C . LYS A 1 100 ? 0.517 -4.484 25.864 1.00 79.25 100 LYS A C 1
ATOM 779 O O . LYS A 1 100 ? -0.380 -4.914 25.139 1.00 79.25 100 LYS A O 1
ATOM 784 N N . ALA A 1 101 ? 1.721 -4.155 25.400 1.00 80.62 101 ALA A N 1
ATOM 785 C CA . ALA A 1 101 ? 2.128 -4.357 24.014 1.00 80.62 101 ALA A CA 1
ATOM 786 C C . ALA A 1 101 ? 2.182 -5.850 23.664 1.00 80.62 101 ALA A C 1
ATOM 788 O O . ALA A 1 101 ? 1.622 -6.245 22.643 1.00 80.62 101 ALA A O 1
ATOM 789 N N . PHE A 1 102 ? 2.756 -6.682 24.539 1.00 83.94 102 PHE A N 1
ATOM 790 C CA . PHE A 1 102 ? 2.833 -8.134 24.357 1.00 83.94 102 PHE A CA 1
ATOM 791 C C . PHE A 1 102 ? 1.457 -8.789 24.308 1.00 83.94 102 PHE A C 1
ATOM 793 O O . PHE A 1 102 ? 1.149 -9.502 23.356 1.00 83.94 102 PHE A O 1
ATOM 800 N N . ILE A 1 103 ? 0.597 -8.501 25.289 1.00 84.06 103 ILE A N 1
ATOM 801 C CA . ILE A 1 103 ? -0.764 -9.054 25.331 1.00 84.06 103 ILE A CA 1
ATOM 802 C C . ILE A 1 103 ? -1.540 -8.641 24.073 1.00 84.06 103 ILE A C 1
ATOM 804 O O . ILE A 1 103 ? -2.223 -9.462 23.463 1.00 84.06 103 ILE A O 1
ATOM 808 N N . ARG A 1 104 ? -1.401 -7.382 23.637 1.00 75.50 104 ARG A N 1
ATOM 809 C CA . ARG A 1 104 ? -2.038 -6.890 22.408 1.00 75.50 104 ARG A CA 1
ATOM 810 C C . ARG A 1 104 ? -1.507 -7.598 21.159 1.00 75.50 104 ARG A C 1
ATOM 812 O O . ARG A 1 104 ? -2.298 -7.943 20.286 1.00 75.50 104 ARG A O 1
ATOM 819 N N . MET A 1 105 ? -0.195 -7.808 21.068 1.00 78.12 105 MET A N 1
ATOM 820 C CA . MET A 1 105 ? 0.429 -8.516 19.949 1.00 78.12 105 MET A CA 1
ATOM 821 C C . MET A 1 105 ? -0.031 -9.977 19.889 1.00 78.12 105 MET A C 1
ATOM 823 O O . MET A 1 105 ? -0.360 -10.464 18.812 1.00 78.12 105 MET A O 1
ATOM 827 N N . TRP A 1 106 ? -0.128 -10.646 21.039 1.00 81.56 106 TRP A N 1
ATOM 828 C CA . TRP A 1 106 ? -0.586 -12.031 21.137 1.00 81.56 106 TRP A CA 1
ATOM 829 C C . TRP A 1 106 ? -2.035 -12.200 20.669 1.00 81.56 106 TRP A C 1
ATOM 831 O O . TRP A 1 106 ? -2.320 -13.029 19.806 1.00 81.56 106 TRP A O 1
ATOM 841 N N . TRP A 1 107 ? -2.947 -11.359 21.169 1.00 77.94 107 TRP A N 1
ATOM 842 C CA . TRP A 1 107 ? -4.346 -11.357 20.725 1.00 77.94 107 TRP A CA 1
ATOM 843 C C . TRP A 1 107 ? -4.483 -11.069 19.230 1.00 77.94 107 TRP A C 1
ATOM 845 O O . TRP A 1 107 ? -5.304 -11.689 18.557 1.00 77.94 107 TRP A O 1
ATOM 855 N N . TYR A 1 108 ? -3.654 -10.170 18.693 1.00 74.25 108 TYR A N 1
ATOM 856 C CA . TYR A 1 108 ? -3.616 -9.927 17.256 1.00 74.25 108 TYR A CA 1
ATOM 857 C C . TYR A 1 108 ? -3.184 -11.163 16.472 1.00 74.25 108 TYR A C 1
ATOM 859 O O . TYR A 1 108 ? -3.784 -11.462 15.443 1.00 74.25 108 TYR A O 1
ATOM 867 N N . PHE A 1 109 ? -2.168 -11.879 16.952 1.00 79.75 109 PHE A N 1
ATOM 868 C CA . PHE A 1 109 ? -1.698 -13.094 16.301 1.00 79.75 109 PHE A CA 1
ATOM 869 C C . PHE A 1 109 ? -2.814 -14.140 16.236 1.00 79.75 109 PHE A C 1
ATOM 871 O O . PHE A 1 109 ? -3.075 -14.677 15.166 1.00 79.75 109 PHE A O 1
ATOM 878 N N . ILE A 1 110 ? -3.543 -14.345 17.336 1.00 82.94 110 ILE A N 1
ATOM 879 C CA . ILE A 1 110 ? -4.674 -15.284 17.396 1.00 82.94 110 ILE A CA 1
ATOM 880 C C . ILE A 1 110 ? -5.793 -14.908 16.412 1.00 82.94 110 ILE A C 1
ATOM 882 O O . ILE A 1 110 ? -6.398 -15.796 15.820 1.00 82.94 110 ILE A O 1
ATOM 886 N N . GLU A 1 111 ? -6.079 -13.619 16.219 1.00 76.81 111 GLU A N 1
ATOM 887 C CA . GLU A 1 111 ? -7.171 -13.178 15.340 1.00 76.81 111 GLU A CA 1
ATOM 888 C C . GLU A 1 111 ? -6.765 -13.111 13.855 1.00 76.81 111 GLU A C 1
ATOM 890 O O . GLU A 1 111 ? -7.572 -13.427 12.980 1.00 76.81 111 GLU A O 1
ATOM 895 N N . ILE A 1 112 ? -5.517 -12.737 13.544 1.00 76.31 112 ILE A N 1
ATOM 896 C CA . ILE A 1 112 ? -5.038 -12.581 12.160 1.00 76.31 112 ILE A CA 1
ATOM 897 C C . ILE A 1 112 ? -4.624 -13.916 11.525 1.00 76.31 112 ILE A C 1
ATOM 899 O O . ILE A 1 112 ? -4.841 -14.129 10.331 1.00 76.31 112 ILE A O 1
ATOM 903 N N . LEU A 1 113 ? -4.047 -14.822 12.318 1.00 82.38 113 LEU A N 1
ATOM 904 C CA . LEU A 1 113 ? -3.539 -16.116 11.872 1.00 82.38 113 LEU A CA 1
ATOM 905 C C . LEU A 1 113 ? -4.607 -17.002 11.198 1.00 82.38 113 LEU A C 1
ATOM 907 O O . LEU A 1 113 ? -4.304 -17.531 10.127 1.00 82.38 113 LEU A O 1
ATOM 911 N N . PRO A 1 114 ? -5.859 -17.125 11.690 1.00 83.62 114 PRO A N 1
ATOM 912 C CA . PRO A 1 114 ? -6.884 -17.898 10.987 1.00 83.62 114 PRO A CA 1
ATOM 913 C C . PRO A 1 114 ? -7.235 -17.293 9.623 1.00 83.62 114 PRO A C 1
ATOM 915 O O . PRO A 1 114 ? -7.397 -18.023 8.649 1.00 83.62 114 PRO A O 1
ATOM 918 N N . ILE A 1 115 ? -7.289 -15.961 9.515 1.00 81.75 115 ILE A N 1
ATOM 919 C CA . ILE A 1 115 ? -7.571 -15.268 8.248 1.00 81.75 115 ILE A CA 1
ATOM 920 C C . ILE A 1 115 ? -6.439 -15.528 7.244 1.00 81.75 115 ILE A C 1
ATOM 922 O O . ILE A 1 115 ? -6.687 -15.755 6.058 1.00 81.75 115 ILE A O 1
ATOM 926 N N . PHE A 1 116 ? -5.197 -15.539 7.723 1.00 81.75 116 PHE A N 1
ATOM 927 C CA . PHE A 1 116 ? -4.013 -15.836 6.922 1.00 81.75 116 PHE A CA 1
ATOM 928 C C . PHE A 1 116 ? -3.992 -17.267 6.388 1.00 81.75 116 PHE A C 1
ATOM 930 O O . PHE A 1 116 ? -3.739 -17.466 5.198 1.00 81.75 116 PHE A O 1
ATOM 937 N N . ILE A 1 117 ? -4.275 -18.253 7.244 1.00 88.38 117 ILE A N 1
ATOM 938 C CA . ILE A 1 117 ? -4.337 -19.663 6.839 1.00 88.38 117 ILE A CA 1
ATOM 939 C C . ILE A 1 117 ? -5.441 -19.851 5.798 1.00 88.38 117 ILE A C 1
ATOM 941 O O . ILE A 1 117 ? -5.179 -20.402 4.733 1.00 88.38 117 ILE A O 1
ATOM 945 N N . MET A 1 118 ? -6.637 -19.310 6.049 1.00 87.56 118 MET A N 1
ATOM 946 C CA . MET A 1 118 ? -7.754 -19.376 5.100 1.00 87.56 118 MET A CA 1
ATOM 947 C C . MET A 1 118 ? -7.391 -18.764 3.743 1.00 87.56 118 MET A C 1
ATOM 949 O O . MET A 1 118 ? -7.622 -19.382 2.708 1.00 87.56 118 MET A O 1
ATOM 953 N N . THR A 1 119 ? -6.766 -17.584 3.737 1.00 83.69 119 THR A N 1
ATOM 954 C CA . THR A 1 119 ? -6.347 -16.914 2.495 1.00 83.69 119 THR A CA 1
ATOM 955 C C . THR A 1 119 ? -5.304 -17.732 1.732 1.00 83.69 119 THR A C 1
ATOM 957 O O . THR A 1 119 ? -5.382 -17.844 0.512 1.00 83.69 119 THR A O 1
ATOM 960 N N . SER A 1 120 ? -4.355 -18.345 2.443 1.00 86.44 120 SER A N 1
ATOM 961 C CA . SER A 1 120 ? -3.302 -19.168 1.833 1.00 86.44 120 SER A CA 1
ATOM 962 C C . SER A 1 120 ? -3.867 -20.448 1.211 1.00 86.44 120 SER A C 1
ATOM 964 O O . SER A 1 120 ? -3.482 -20.810 0.103 1.00 86.44 120 SER A O 1
ATOM 966 N N . VAL A 1 121 ? -4.824 -21.101 1.879 1.00 90.06 121 VAL A N 1
ATOM 967 C CA . VAL A 1 121 ? -5.520 -22.282 1.339 1.00 90.06 121 VAL A CA 1
ATOM 968 C C . VAL A 1 121 ? -6.336 -21.919 0.096 1.00 90.06 121 VAL A C 1
ATOM 970 O O . VAL A 1 121 ? -6.292 -22.647 -0.893 1.00 90.06 121 VAL A O 1
ATOM 973 N N . ILE A 1 122 ? -7.041 -20.782 0.111 1.00 87.88 122 ILE A N 1
ATOM 974 C CA . ILE A 1 122 ? -7.807 -20.294 -1.047 1.00 87.88 122 ILE A CA 1
ATOM 975 C C . ILE A 1 122 ? -6.883 -20.014 -2.236 1.00 87.88 122 ILE A C 1
ATOM 977 O O . ILE A 1 122 ? -7.205 -20.411 -3.352 1.00 87.88 122 ILE A O 1
ATOM 981 N N . LEU A 1 123 ? -5.734 -19.371 -2.006 1.00 86.06 123 LEU A N 1
ATOM 982 C CA . LEU A 1 123 ? -4.743 -19.123 -3.054 1.00 86.06 123 LEU A CA 1
ATOM 983 C C . LEU A 1 123 ? -4.193 -20.425 -3.639 1.00 86.06 123 LEU A C 1
ATOM 985 O O . LEU A 1 123 ? -4.136 -20.557 -4.856 1.00 86.06 123 LEU A O 1
ATOM 989 N N . TRP A 1 124 ? -3.849 -21.398 -2.793 1.00 88.94 124 TRP A N 1
ATOM 990 C CA . TRP A 1 124 ? -3.351 -22.699 -3.244 1.00 88.94 124 TRP A CA 1
ATOM 991 C C . TRP A 1 124 ? -4.384 -23.464 -4.084 1.00 88.94 124 TRP A C 1
ATOM 993 O O . TRP A 1 124 ? -4.055 -24.016 -5.132 1.00 88.94 124 TRP A O 1
ATOM 1003 N N . LEU A 1 125 ? -5.654 -23.456 -3.666 1.00 89.88 125 LEU A N 1
ATOM 1004 C CA . LEU A 1 125 ? -6.742 -24.050 -4.448 1.00 89.88 125 LEU A CA 1
ATOM 1005 C C . LEU A 1 125 ? -6.980 -23.296 -5.763 1.00 89.88 125 LEU A C 1
ATOM 1007 O O . LEU A 1 125 ? -7.180 -23.928 -6.798 1.00 89.88 125 LEU A O 1
ATOM 1011 N N . GLY A 1 126 ? -6.952 -21.962 -5.736 1.00 85.38 126 GLY A N 1
ATOM 1012 C CA . GLY A 1 126 ? -7.122 -21.114 -6.919 1.00 85.38 126 GLY A CA 1
ATOM 1013 C C . GLY A 1 126 ? -6.015 -21.304 -7.956 1.00 85.38 126 GLY A C 1
ATOM 1014 O O . GLY A 1 126 ? -6.293 -21.335 -9.153 1.00 85.38 126 GLY A O 1
ATOM 1015 N N . ASP A 1 127 ? -4.778 -21.487 -7.496 1.00 86.44 127 ASP A N 1
ATOM 1016 C CA . ASP A 1 127 ? -3.630 -21.821 -8.339 1.00 86.44 127 ASP A CA 1
ATOM 1017 C C . ASP A 1 127 ? -3.787 -23.221 -8.954 1.00 86.44 127 ASP A C 1
ATOM 1019 O O . ASP A 1 127 ? -3.697 -23.392 -10.168 1.00 86.44 127 ASP A O 1
ATOM 1023 N N . ARG A 1 128 ? -4.165 -24.222 -8.143 1.00 89.75 128 ARG A N 1
ATOM 1024 C CA . ARG A 1 128 ? -4.345 -25.604 -8.619 1.00 89.75 128 ARG A CA 1
ATOM 1025 C C . ARG A 1 128 ? -5.505 -25.776 -9.604 1.00 89.75 128 ARG A C 1
ATOM 1027 O O . ARG A 1 128 ? -5.465 -26.681 -10.433 1.00 89.75 128 ARG A O 1
ATOM 1034 N N . THR A 1 129 ? -6.538 -24.947 -9.489 1.00 88.00 129 THR A N 1
ATOM 1035 C CA . THR A 1 129 ? -7.727 -24.970 -10.358 1.00 88.00 129 THR A CA 1
ATOM 1036 C C . THR A 1 129 ? -7.569 -24.138 -11.631 1.00 88.00 129 THR A C 1
ATOM 1038 O O . THR A 1 129 ? -8.437 -24.218 -12.493 1.00 88.00 129 THR A O 1
ATOM 1041 N N . GLY A 1 130 ? -6.495 -23.350 -11.773 1.00 85.50 130 GLY A N 1
ATOM 1042 C CA . GLY A 1 130 ? -6.287 -22.449 -12.917 1.00 85.50 130 GLY A CA 1
ATOM 1043 C C . GLY A 1 130 ? -7.130 -21.166 -12.878 1.00 85.50 130 GLY A C 1
ATOM 1044 O O . GLY A 1 130 ? -6.960 -20.280 -13.712 1.00 85.50 130 GLY A O 1
ATOM 1045 N N . ILE A 1 131 ? -7.986 -20.999 -11.867 1.00 86.12 131 ILE A N 1
ATOM 1046 C CA . ILE A 1 131 ? -8.804 -19.790 -11.692 1.00 86.12 131 ILE A CA 1
ATOM 1047 C C . ILE A 1 131 ? -7.901 -18.569 -11.471 1.00 86.12 131 ILE A C 1
ATOM 1049 O O . ILE A 1 131 ? -8.200 -17.469 -11.933 1.00 86.12 131 ILE A O 1
ATOM 1053 N N . LEU A 1 132 ? -6.770 -18.755 -10.779 1.00 83.19 132 LEU A N 1
ATOM 1054 C CA . LEU A 1 132 ? -5.805 -17.682 -10.557 1.00 83.19 132 LEU A CA 1
ATOM 1055 C C . LEU A 1 132 ? -5.219 -17.170 -11.883 1.00 83.19 132 LEU A C 1
ATOM 1057 O O . LEU A 1 132 ? -5.136 -15.958 -12.074 1.00 83.19 132 LEU A O 1
ATOM 1061 N N . SER A 1 133 ? -4.867 -18.065 -12.812 1.00 83.38 133 SER A N 1
ATOM 1062 C CA . SER A 1 133 ? -4.350 -17.680 -14.130 1.00 83.38 133 SER A CA 1
ATOM 1063 C C . SER A 1 133 ? -5.386 -16.942 -14.974 1.00 83.38 133 SER A C 1
ATOM 1065 O O . SER A 1 133 ? -5.028 -15.963 -15.628 1.00 83.38 133 SER A O 1
ATOM 1067 N N . ASP A 1 134 ? -6.662 -17.323 -14.899 1.00 86.06 134 ASP A N 1
ATOM 1068 C CA . ASP A 1 134 ? -7.738 -16.621 -15.611 1.00 86.06 134 ASP A CA 1
ATOM 1069 C C . ASP A 1 134 ? -7.912 -15.183 -15.095 1.00 86.06 134 ASP A C 1
ATOM 1071 O O . ASP A 1 134 ? -8.059 -14.235 -15.872 1.00 86.06 134 ASP A O 1
ATOM 1075 N N . ILE A 1 135 ? -7.828 -14.991 -13.773 1.00 85.88 135 ILE A N 1
ATOM 1076 C CA . ILE A 1 135 ? -7.882 -13.658 -13.157 1.00 85.88 135 ILE A CA 1
ATOM 1077 C C . ILE A 1 135 ? -6.660 -12.827 -13.564 1.00 85.88 135 ILE A C 1
ATOM 1079 O O . ILE A 1 135 ? -6.804 -11.647 -13.893 1.00 85.88 135 ILE A O 1
ATOM 1083 N N . ILE A 1 136 ? -5.465 -13.429 -13.574 1.00 85.62 136 ILE A N 1
ATOM 1084 C CA . ILE A 1 136 ? -4.240 -12.767 -14.042 1.00 85.62 136 ILE A CA 1
ATOM 1085 C C . ILE A 1 136 ? -4.406 -12.338 -15.502 1.00 85.62 136 ILE A C 1
ATOM 1087 O O . ILE A 1 136 ? -4.103 -11.187 -15.810 1.00 85.62 136 ILE A O 1
ATOM 1091 N N . TYR A 1 137 ? -4.948 -13.200 -16.370 1.00 85.75 137 TYR A N 1
ATOM 1092 C CA . TYR A 1 137 ? -5.216 -12.880 -17.775 1.00 85.75 137 TYR A CA 1
ATOM 1093 C C . TYR A 1 137 ? -6.152 -11.672 -17.917 1.00 85.75 137 TYR A C 1
ATOM 1095 O O . TYR A 1 137 ? -5.870 -10.744 -18.675 1.00 85.75 137 TYR A O 1
ATOM 1103 N N . SER A 1 138 ? -7.208 -11.609 -17.102 1.00 85.88 138 SER A N 1
ATOM 1104 C CA . SER A 1 138 ? -8.116 -10.455 -17.069 1.00 85.88 138 SER A CA 1
ATOM 1105 C C . SER A 1 138 ? -7.459 -9.160 -16.566 1.00 85.88 138 SER A C 1
ATOM 1107 O O . SER A 1 138 ? -7.956 -8.075 -16.872 1.00 85.88 138 SER A O 1
ATOM 1109 N N . LEU A 1 139 ? -6.370 -9.241 -15.794 1.00 82.88 139 LEU A N 1
ATOM 1110 C CA . LEU A 1 139 ? -5.613 -8.087 -15.289 1.00 82.88 139 LEU A CA 1
ATOM 1111 C C . LEU A 1 139 ? -4.529 -7.603 -16.265 1.00 82.88 139 LEU A C 1
ATOM 1113 O O . LEU A 1 139 ? -4.104 -6.451 -16.166 1.00 82.88 139 LEU A O 1
ATOM 1117 N N . GLN A 1 140 ? -4.113 -8.431 -17.228 1.00 84.12 140 GLN A N 1
ATOM 1118 C CA . GLN A 1 140 ? -3.138 -8.061 -18.262 1.00 84.12 140 GLN A CA 1
ATOM 1119 C C . GLN A 1 140 ? -3.490 -6.780 -19.039 1.00 84.12 140 GLN A C 1
ATOM 1121 O O . GLN A 1 140 ? -2.607 -5.927 -19.158 1.00 84.12 140 GLN A O 1
ATOM 1126 N N . PRO A 1 141 ? -4.731 -6.563 -19.537 1.00 83.56 141 PRO A N 1
ATOM 1127 C CA . PRO A 1 141 ? -5.054 -5.336 -20.267 1.00 83.56 141 PRO A CA 1
ATOM 1128 C C . PRO A 1 141 ? -4.859 -4.090 -19.398 1.00 83.56 141 PRO A C 1
ATOM 1130 O O . PRO A 1 141 ? -4.313 -3.089 -19.859 1.00 83.56 141 PRO A O 1
ATOM 1133 N N . THR A 1 142 ? -5.207 -4.175 -18.115 1.00 83.06 142 THR A N 1
ATOM 1134 C CA . THR A 1 142 ? -5.008 -3.105 -17.134 1.00 83.06 142 THR A CA 1
ATOM 1135 C C . THR A 1 142 ? -3.522 -2.776 -16.970 1.00 83.06 142 THR A C 1
ATOM 1137 O O . THR A 1 142 ? -3.157 -1.604 -17.002 1.00 83.06 142 THR A O 1
ATOM 1140 N N . MET A 1 143 ? -2.653 -3.789 -16.867 1.00 82.00 143 MET A N 1
ATOM 1141 C CA . MET A 1 143 ? -1.197 -3.594 -16.745 1.00 82.00 143 MET A CA 1
ATOM 1142 C C . MET A 1 143 ? -0.574 -3.020 -18.021 1.00 82.00 143 MET A C 1
ATOM 1144 O O . MET A 1 143 ? 0.254 -2.112 -17.946 1.00 82.00 143 MET A O 1
ATOM 1148 N N . SER A 1 144 ? -1.035 -3.475 -19.191 1.00 81.06 144 SER A N 1
ATOM 1149 C CA . SER A 1 144 ? -0.582 -2.936 -20.477 1.00 81.06 144 SER A CA 1
ATOM 1150 C C . SER A 1 144 ? -0.925 -1.451 -20.631 1.00 81.06 144 SER A C 1
ATOM 1152 O O . SER A 1 144 ? -0.105 -0.678 -21.122 1.00 81.06 144 SER A O 1
ATOM 1154 N N . LEU A 1 145 ? -2.088 -1.017 -20.123 1.00 81.69 145 LEU A N 1
ATOM 1155 C CA . LEU A 1 145 ? -2.482 0.392 -20.149 1.00 81.69 145 LEU A CA 1
ATOM 1156 C C . LEU A 1 145 ? -1.608 1.256 -19.229 1.00 81.69 145 LEU A C 1
ATOM 1158 O O . LEU A 1 145 ? -1.395 2.432 -19.512 1.00 81.69 145 LEU A O 1
ATOM 1162 N N . LEU A 1 146 ? -1.086 0.676 -18.145 1.00 80.31 146 LEU A N 1
ATOM 1163 C CA . LEU A 1 146 ? -0.130 1.330 -17.249 1.00 80.31 146 LEU A CA 1
ATOM 1164 C C . LEU A 1 146 ? 1.290 1.413 -17.845 1.00 80.31 146 LEU A C 1
ATOM 1166 O O . LEU A 1 146 ? 2.119 2.148 -17.308 1.00 80.31 146 LEU A O 1
ATOM 1170 N N . GLY A 1 147 ? 1.576 0.705 -18.945 1.00 77.81 147 GLY A N 1
ATOM 1171 C CA . GLY A 1 147 ? 2.917 0.604 -19.540 1.00 77.81 147 GLY A CA 1
ATOM 1172 C C . GLY A 1 147 ? 3.831 -0.414 -18.844 1.00 77.81 147 GLY A C 1
ATOM 1173 O O . GLY A 1 147 ? 5.055 -0.343 -18.977 1.00 77.81 147 GLY A O 1
ATOM 1174 N N . LEU A 1 148 ? 3.250 -1.344 -18.079 1.00 81.44 148 LEU A N 1
ATOM 1175 C CA . LEU A 1 148 ? 3.968 -2.383 -17.338 1.00 81.44 148 LEU A CA 1
ATOM 1176 C C . LEU A 1 148 ? 4.018 -3.704 -18.127 1.00 81.44 148 LEU A C 1
ATOM 1178 O O . LEU A 1 148 ? 3.090 -3.991 -18.894 1.00 81.44 148 LEU A O 1
ATOM 1182 N N . PRO A 1 149 ? 5.067 -4.530 -17.943 1.00 82.25 149 PRO A N 1
ATOM 1183 C CA . PRO A 1 149 ? 5.132 -5.840 -18.574 1.00 82.25 149 PRO A CA 1
ATOM 1184 C C . PRO A 1 149 ? 4.057 -6.769 -18.003 1.00 82.25 149 PRO A C 1
ATOM 1186 O O . PRO A 1 149 ? 3.658 -6.671 -16.846 1.00 82.25 149 PRO A O 1
ATOM 1189 N N . ILE A 1 150 ? 3.590 -7.704 -18.828 1.00 81.12 150 ILE A N 1
ATOM 1190 C CA . ILE A 1 150 ? 2.443 -8.579 -18.531 1.00 81.12 150 ILE A CA 1
ATOM 1191 C C 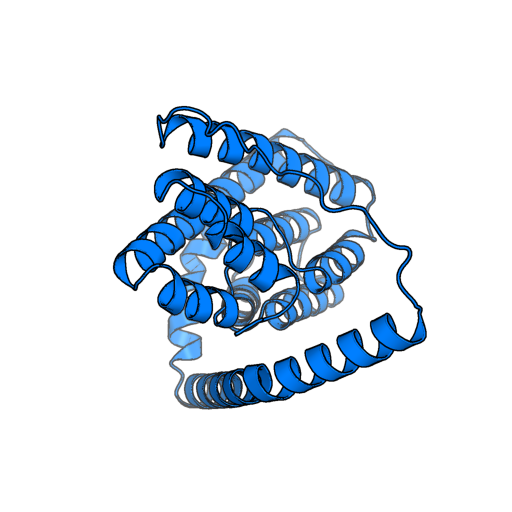. ILE A 1 150 ? 2.681 -9.428 -17.267 1.00 81.12 150 ILE A C 1
ATOM 1193 O O . ILE A 1 150 ? 1.748 -9.737 -16.524 1.00 81.12 150 ILE A O 1
ATOM 1197 N N . GLU A 1 151 ? 3.943 -9.741 -16.988 1.00 82.75 151 GLU A N 1
ATOM 1198 C CA . GLU A 1 151 ? 4.402 -10.503 -15.827 1.00 82.75 151 GLU A CA 1
ATOM 1199 C C . GLU A 1 151 ? 4.100 -9.803 -14.488 1.00 82.75 151 GLU A C 1
ATOM 1201 O O . GLU A 1 151 ? 3.898 -10.480 -13.480 1.00 82.75 151 GLU A O 1
ATOM 1206 N N . THR A 1 152 ? 3.945 -8.469 -14.454 1.00 84.25 152 THR A N 1
ATOM 1207 C CA . THR A 1 152 ? 3.613 -7.759 -13.204 1.00 84.25 152 THR A CA 1
ATOM 1208 C C . THR A 1 152 ? 2.180 -8.006 -12.736 1.00 84.25 152 THR A C 1
ATOM 1210 O O . THR A 1 152 ? 1.852 -7.712 -11.589 1.00 84.25 152 THR A O 1
ATOM 1213 N N . ALA A 1 153 ? 1.300 -8.569 -13.566 1.00 85.38 153 ALA A N 1
ATOM 1214 C CA . ALA A 1 153 ? -0.074 -8.858 -13.155 1.00 85.38 153 ALA A CA 1
ATOM 1215 C C . ALA A 1 153 ? -0.137 -9.819 -11.945 1.00 85.38 153 ALA A C 1
ATOM 1217 O O . ALA A 1 153 ? -0.984 -9.647 -11.064 1.00 85.38 153 ALA A O 1
ATOM 1218 N N . GLN A 1 154 ? 0.797 -10.773 -11.854 1.00 86.81 154 GLN A N 1
ATOM 1219 C CA . GLN A 1 154 ? 0.880 -11.724 -10.743 1.00 86.81 154 GLN A CA 1
ATOM 1220 C C . GLN A 1 154 ? 1.208 -11.050 -9.394 1.00 86.81 154 GLN A C 1
ATOM 1222 O O . GLN A 1 154 ? 0.418 -11.216 -8.459 1.00 86.81 154 GLN A O 1
ATOM 1227 N N . PRO A 1 155 ? 2.296 -10.262 -9.240 1.00 87.38 155 PRO A N 1
ATOM 1228 C CA . PRO A 1 155 ? 2.571 -9.568 -7.983 1.00 87.38 155 PRO A CA 1
ATOM 1229 C C . PRO A 1 155 ? 1.463 -8.584 -7.587 1.00 87.38 155 PRO A C 1
ATOM 1231 O O . PRO A 1 155 ? 1.153 -8.467 -6.402 1.00 87.38 155 PRO A O 1
ATOM 1234 N N . PHE A 1 156 ? 0.789 -7.931 -8.538 1.00 86.06 156 PHE A N 1
ATOM 1235 C CA . PHE A 1 156 ? -0.362 -7.077 -8.217 1.00 86.06 156 PHE A CA 1
ATOM 1236 C C . PHE A 1 156 ? -1.538 -7.863 -7.631 1.00 86.06 156 PHE A C 1
ATOM 1238 O O . PHE A 1 156 ? -2.116 -7.446 -6.621 1.00 86.06 156 PHE A O 1
ATOM 1245 N N . LEU A 1 157 ? -1.866 -9.020 -8.215 1.00 87.31 157 LEU A N 1
ATOM 1246 C CA . LEU A 1 157 ? -2.921 -9.887 -7.697 1.00 87.31 157 LEU A CA 1
ATOM 1247 C C . LEU A 1 157 ? -2.563 -10.427 -6.304 1.00 87.31 157 LEU A C 1
ATOM 1249 O O . LEU A 1 157 ? -3.376 -10.354 -5.383 1.00 87.31 157 LEU A O 1
ATOM 1253 N N . LEU A 1 158 ? -1.331 -10.909 -6.116 1.00 84.94 158 LEU A N 1
ATOM 1254 C CA . LEU A 1 158 ? -0.854 -11.397 -4.818 1.00 84.94 158 LEU A CA 1
ATOM 1255 C C . LEU A 1 158 ? -0.828 -10.285 -3.760 1.00 84.94 158 LEU A C 1
ATOM 1257 O O . LEU A 1 158 ? -1.179 -10.526 -2.602 1.00 84.94 158 LEU A O 1
ATOM 1261 N N . GLY A 1 159 ? -0.498 -9.055 -4.164 1.00 84.00 159 GLY A N 1
ATOM 1262 C CA . GLY A 1 159 ? -0.540 -7.862 -3.322 1.00 84.00 159 GLY A CA 1
ATOM 1263 C C . GLY A 1 159 ? -1.929 -7.566 -2.749 1.00 84.00 159 GLY A C 1
ATOM 1264 O O . GLY A 1 159 ? -2.034 -7.158 -1.590 1.00 84.00 159 GLY A O 1
ATOM 1265 N N . PHE A 1 160 ? -3.000 -7.827 -3.508 1.00 83.56 160 PHE A N 1
ATOM 1266 C CA . PHE A 1 160 ? -4.380 -7.666 -3.033 1.00 83.56 160 PHE A CA 1
ATOM 1267 C C . PHE A 1 160 ? -4.708 -8.606 -1.864 1.00 83.56 160 PHE A C 1
ATOM 1269 O O . PHE A 1 160 ? -5.276 -8.180 -0.850 1.00 83.56 160 PHE A O 1
ATOM 1276 N N . PHE A 1 161 ? -4.296 -9.871 -1.963 1.00 83.12 161 PHE A N 1
ATOM 1277 C CA . PHE A 1 161 ?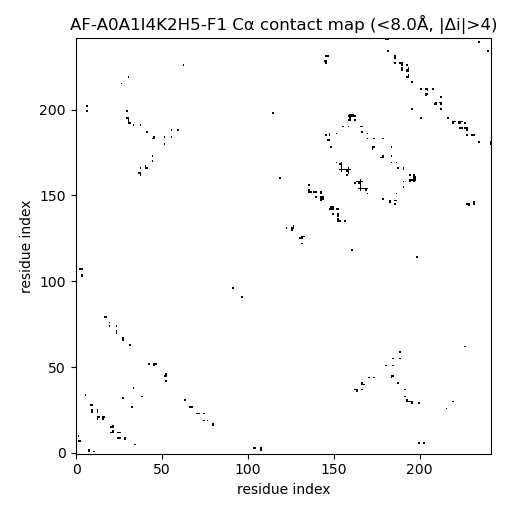 -4.454 -10.839 -0.878 1.00 83.12 161 PHE A CA 1
ATOM 1278 C C . PHE A 1 161 ? -3.580 -10.477 0.320 1.00 83.12 161 PHE A C 1
ATOM 1280 O O . PHE A 1 161 ? -4.064 -10.389 1.454 1.00 83.12 161 PHE A O 1
ATOM 1287 N N . ARG A 1 162 ? -2.297 -10.209 0.060 1.00 81.31 162 ARG A N 1
ATOM 1288 C CA . ARG A 1 162 ? -1.322 -9.816 1.070 1.00 81.31 162 ARG A CA 1
ATOM 1289 C C . ARG A 1 162 ? -0.271 -8.894 0.463 1.00 81.31 162 ARG A C 1
ATOM 1291 O O . ARG A 1 162 ? 0.540 -9.314 -0.355 1.00 81.31 162 ARG A O 1
ATOM 1298 N N . ARG A 1 163 ? -0.238 -7.650 0.946 1.00 78.81 163 ARG A N 1
ATOM 1299 C CA . ARG A 1 163 ? 0.618 -6.581 0.399 1.00 78.81 163 ARG A CA 1
ATOM 1300 C C . ARG A 1 163 ? 2.091 -6.968 0.308 1.00 78.81 163 ARG A C 1
ATOM 1302 O O . ARG A 1 163 ? 2.741 -6.653 -0.682 1.00 78.81 163 ARG A O 1
ATOM 1309 N N . ASP A 1 164 ? 2.587 -7.685 1.315 1.00 81.81 164 ASP A N 1
ATOM 1310 C CA . ASP A 1 164 ? 3.988 -8.106 1.388 1.00 81.81 164 ASP A CA 1
ATOM 1311 C C . ASP A 1 164 ? 4.374 -9.043 0.230 1.00 81.81 164 ASP A C 1
ATOM 1313 O O . ASP A 1 164 ? 5.495 -8.968 -0.260 1.00 81.81 164 ASP A O 1
ATOM 1317 N N . TYR A 1 165 ? 3.449 -9.887 -0.250 1.00 83.56 165 TYR A N 1
ATOM 1318 C CA . TYR A 1 165 ? 3.711 -10.792 -1.376 1.00 83.56 165 TYR A CA 1
ATOM 1319 C C . TYR A 1 165 ? 3.793 -10.055 -2.707 1.00 83.56 165 TYR A C 1
ATOM 1321 O O . TYR A 1 165 ? 4.632 -10.394 -3.534 1.00 83.56 165 TYR A O 1
ATOM 1329 N N . GLY A 1 166 ? 2.970 -9.024 -2.904 1.00 84.06 166 GLY A N 1
ATOM 1330 C CA . GLY A 1 166 ? 3.071 -8.206 -4.110 1.00 84.06 166 GLY A CA 1
ATOM 1331 C C . GLY A 1 166 ? 4.383 -7.430 -4.173 1.00 84.06 166 GLY A C 1
ATOM 1332 O O . GLY A 1 166 ? 5.034 -7.396 -5.212 1.00 84.06 166 GLY A O 1
ATOM 1333 N N . ALA A 1 167 ? 4.817 -6.878 -3.038 1.00 82.00 167 ALA A N 1
ATOM 1334 C CA . ALA A 1 167 ? 6.095 -6.181 -2.949 1.00 82.00 167 ALA A CA 1
ATOM 1335 C C . ALA A 1 167 ? 7.295 -7.136 -3.122 1.00 82.00 167 ALA A C 1
ATOM 1337 O O . ALA A 1 167 ? 8.249 -6.790 -3.813 1.00 82.00 167 ALA A O 1
ATOM 1338 N N . ALA A 1 168 ? 7.225 -8.350 -2.562 1.00 84.25 168 ALA A N 1
ATOM 1339 C CA . ALA A 1 168 ? 8.242 -9.385 -2.759 1.00 84.25 168 ALA A CA 1
ATOM 1340 C C . ALA A 1 168 ? 8.332 -9.852 -4.222 1.00 84.25 168 ALA A C 1
ATOM 1342 O O . ALA A 1 168 ? 9.433 -9.971 -4.748 1.00 84.25 168 ALA A O 1
ATOM 1343 N N . GLY A 1 169 ? 7.198 -10.045 -4.904 1.00 85.88 169 GLY A N 1
ATOM 1344 C CA . GLY A 1 169 ? 7.207 -10.410 -6.322 1.00 85.88 169 GLY A CA 1
ATOM 1345 C C . GLY A 1 169 ? 7.802 -9.310 -7.209 1.00 85.88 169 GLY A C 1
ATOM 1346 O O . GLY A 1 169 ? 8.572 -9.606 -8.116 1.00 85.88 169 GLY A O 1
ATOM 1347 N N . LEU A 1 170 ? 7.542 -8.031 -6.906 1.00 84.56 170 LEU A N 1
ATOM 1348 C CA . LEU A 1 170 ? 8.225 -6.924 -7.592 1.00 84.56 170 LEU A CA 1
ATOM 1349 C C . LEU A 1 170 ? 9.730 -6.885 -7.295 1.00 84.56 170 LEU A C 1
ATOM 1351 O O . LEU A 1 170 ? 10.508 -6.562 -8.187 1.00 84.56 170 LEU A O 1
ATOM 1355 N N . TYR A 1 171 ? 10.147 -7.213 -6.068 1.00 84.62 171 TYR A N 1
ATOM 1356 C CA . TYR A 1 171 ? 11.565 -7.287 -5.705 1.00 84.62 171 TYR A CA 1
ATOM 1357 C C . TYR A 1 171 ? 12.300 -8.362 -6.513 1.00 84.62 171 TYR A C 1
ATOM 1359 O O . TYR A 1 171 ? 13.385 -8.113 -7.029 1.00 84.62 171 TYR A O 1
ATOM 1367 N N . GLU A 1 172 ? 11.691 -9.537 -6.668 1.00 84.44 172 GLU A N 1
ATOM 1368 C CA . GLU A 1 172 ? 12.256 -10.634 -7.456 1.00 84.44 172 GLU A CA 1
ATOM 1369 C C . GLU A 1 172 ? 12.361 -10.269 -8.945 1.00 84.44 172 GLU A C 1
ATOM 1371 O O . GLU A 1 172 ? 13.394 -10.491 -9.576 1.00 84.44 172 GLU A O 1
ATOM 1376 N N . MET A 1 173 ? 11.338 -9.614 -9.501 1.00 83.56 173 MET A N 1
ATOM 1377 C CA . MET A 1 173 ? 11.377 -9.121 -10.881 1.00 83.56 173 MET A CA 1
ATOM 1378 C C . MET A 1 173 ? 12.436 -8.030 -11.098 1.00 83.56 173 MET A C 1
ATOM 1380 O O . MET A 1 173 ? 13.084 -8.002 -12.150 1.00 83.56 173 MET A O 1
ATOM 1384 N N . ALA A 1 174 ? 12.636 -7.157 -10.107 1.00 81.00 174 ALA A N 1
ATOM 1385 C CA . ALA A 1 174 ? 13.697 -6.154 -10.122 1.00 81.00 174 ALA A CA 1
ATOM 1386 C C . ALA A 1 174 ? 15.087 -6.805 -10.059 1.00 81.00 174 ALA A C 1
ATOM 1388 O O . ALA A 1 174 ? 15.971 -6.436 -10.830 1.00 81.00 174 ALA A O 1
ATOM 1389 N N . ALA A 1 175 ? 15.261 -7.821 -9.207 1.00 80.94 175 ALA A N 1
ATOM 1390 C CA . ALA A 1 175 ? 16.505 -8.581 -9.098 1.00 80.94 175 ALA A CA 1
ATOM 1391 C C . ALA A 1 175 ? 16.863 -9.308 -10.408 1.00 80.94 175 ALA A C 1
ATOM 1393 O O . ALA A 1 175 ? 18.031 -9.354 -10.787 1.00 80.94 175 ALA A O 1
ATOM 1394 N N . ASN A 1 176 ? 15.858 -9.803 -11.137 1.00 82.25 176 ASN A N 1
ATOM 1395 C CA . ASN A 1 176 ? 16.025 -10.450 -12.441 1.00 82.25 176 ASN A CA 1
ATOM 1396 C C . ASN A 1 176 ? 16.204 -9.460 -13.617 1.00 82.25 176 ASN A C 1
ATOM 1398 O O . ASN A 1 176 ? 16.225 -9.893 -14.765 1.00 82.25 176 ASN A O 1
ATOM 1402 N N . GLN A 1 177 ? 16.312 -8.145 -13.361 1.00 73.19 177 GLN A N 1
ATOM 1403 C CA . GLN A 1 177 ? 16.463 -7.076 -14.371 1.00 73.19 177 GLN A CA 1
ATOM 1404 C C . GLN A 1 177 ? 15.364 -7.040 -15.453 1.00 73.19 177 GLN A C 1
ATOM 1406 O O . GLN A 1 177 ? 15.540 -6.454 -16.518 1.00 73.19 177 GLN A O 1
ATOM 1411 N N . SER A 1 178 ? 14.204 -7.633 -15.172 1.00 72.12 178 SER A N 1
ATOM 1412 C CA . SER A 1 178 ? 13.063 -7.690 -16.102 1.00 72.12 178 SER A CA 1
ATOM 1413 C C . SER A 1 178 ? 12.279 -6.372 -16.203 1.00 72.12 178 SER A C 1
ATOM 1415 O O . SER A 1 178 ? 11.455 -6.204 -17.099 1.00 72.12 178 SER A O 1
ATOM 1417 N N . LEU A 1 179 ? 12.529 -5.430 -15.287 1.00 74.25 179 LEU A N 1
ATOM 1418 C CA . LEU A 1 179 ? 11.813 -4.162 -15.160 1.00 74.25 179 LEU A CA 1
ATOM 1419 C C . LEU A 1 179 ? 12.767 -2.981 -15.330 1.00 74.25 179 LEU A C 1
ATOM 1421 O O . LEU A 1 179 ? 13.808 -2.913 -14.674 1.00 74.25 179 LEU A O 1
ATOM 1425 N N . SER A 1 180 ? 12.378 -2.005 -16.154 1.00 80.62 180 SER A N 1
ATOM 1426 C CA . SER A 1 180 ? 13.078 -0.720 -16.194 1.00 80.62 180 SER A CA 1
ATOM 1427 C C . SER A 1 180 ? 12.850 0.067 -14.895 1.00 80.62 180 SER A C 1
ATOM 1429 O O . SER A 1 180 ? 11.854 -0.130 -14.192 1.00 80.62 180 SER A O 1
ATOM 1431 N N . LYS A 1 181 ? 13.752 1.004 -14.571 1.00 79.38 181 LYS A N 1
ATOM 1432 C CA . LYS A 1 181 ? 13.625 1.864 -13.375 1.00 79.38 181 LYS A CA 1
ATOM 1433 C C . LYS A 1 181 ? 12.305 2.646 -13.372 1.00 79.38 181 LYS A C 1
ATOM 1435 O O . LYS A 1 181 ? 11.672 2.803 -12.331 1.00 79.38 181 LYS A O 1
ATOM 1440 N N . GLU A 1 182 ? 11.863 3.071 -14.553 1.00 79.50 182 GLU A N 1
ATOM 1441 C CA . GLU A 1 182 ? 10.578 3.737 -14.769 1.00 79.50 182 GLU A CA 1
ATOM 1442 C C . GLU A 1 182 ? 9.394 2.824 -14.433 1.00 79.50 182 GLU A C 1
ATOM 1444 O O . GLU A 1 182 ? 8.502 3.203 -13.673 1.00 79.50 182 GLU A O 1
ATOM 1449 N N . GLN A 1 183 ? 9.410 1.590 -14.944 1.00 82.62 183 GLN A N 1
ATOM 1450 C CA . GLN A 1 183 ? 8.363 0.603 -14.689 1.00 82.62 183 GLN A CA 1
ATOM 1451 C C . GLN A 1 183 ? 8.316 0.196 -13.217 1.00 82.62 183 GLN A C 1
ATOM 1453 O O . GLN A 1 183 ? 7.231 0.041 -12.659 1.00 82.62 183 GLN A O 1
ATOM 1458 N N . LEU A 1 184 ? 9.469 0.094 -12.555 1.00 83.62 184 LEU A N 1
ATOM 1459 C CA . LEU A 1 184 ? 9.550 -0.175 -11.121 1.00 83.62 184 LEU A CA 1
ATOM 1460 C C . LEU A 1 184 ? 8.917 0.953 -10.291 1.00 83.62 184 LEU A C 1
ATOM 1462 O O . LEU A 1 184 ? 8.186 0.699 -9.327 1.00 83.62 184 LEU A O 1
ATOM 1466 N N . LEU A 1 185 ? 9.153 2.208 -10.680 1.00 84.12 185 LEU A N 1
ATOM 1467 C CA . LEU A 1 185 ? 8.561 3.379 -10.033 1.00 84.12 185 LEU A CA 1
ATOM 1468 C C . LEU A 1 185 ? 7.040 3.407 -10.241 1.00 84.12 185 LEU A C 1
ATOM 1470 O O . LEU A 1 185 ? 6.291 3.581 -9.277 1.00 84.12 185 LEU A O 1
ATOM 1474 N N . ILE A 1 186 ? 6.569 3.150 -11.465 1.00 84.94 186 ILE A N 1
ATOM 1475 C CA . ILE A 1 186 ? 5.133 3.069 -11.767 1.00 84.94 186 ILE A CA 1
ATOM 1476 C C . ILE A 1 186 ? 4.477 1.934 -10.972 1.00 84.94 186 ILE A C 1
ATOM 1478 O O . ILE A 1 186 ? 3.449 2.159 -10.328 1.00 84.94 186 ILE A O 1
ATOM 1482 N N . ALA A 1 187 ? 5.076 0.741 -10.962 1.00 86.75 187 ALA A N 1
ATOM 1483 C CA . ALA A 1 187 ? 4.562 -0.428 -10.254 1.00 86.75 187 ALA A CA 1
ATOM 1484 C C . ALA A 1 187 ? 4.508 -0.204 -8.734 1.00 86.75 187 ALA A C 1
ATOM 1486 O O . ALA A 1 187 ? 3.490 -0.464 -8.097 1.00 86.75 187 ALA A O 1
ATOM 1487 N N . SER A 1 188 ? 5.571 0.334 -8.137 1.00 85.19 188 SER A N 1
ATOM 1488 C CA . SER A 1 188 ? 5.609 0.614 -6.696 1.00 85.19 188 SER A CA 1
ATOM 1489 C C . SER A 1 188 ? 4.606 1.697 -6.285 1.00 85.19 188 SER A C 1
ATOM 1491 O O . SER A 1 188 ? 3.894 1.524 -5.294 1.00 85.19 188 SER A O 1
ATOM 1493 N N . ALA A 1 189 ? 4.478 2.782 -7.054 1.00 86.12 189 ALA A N 1
ATOM 1494 C CA . ALA A 1 189 ? 3.493 3.831 -6.796 1.00 86.12 189 ALA A CA 1
ATOM 1495 C C . ALA A 1 189 ? 2.057 3.299 -6.920 1.00 86.12 189 ALA A C 1
ATOM 1497 O O . ALA A 1 189 ? 1.225 3.508 -6.035 1.00 86.12 189 ALA A O 1
ATOM 1498 N N . THR A 1 190 ? 1.760 2.538 -7.968 1.00 85.88 190 THR A N 1
ATOM 1499 C CA . THR A 1 190 ? 0.421 1.961 -8.147 1.00 85.88 190 THR A CA 1
ATOM 1500 C C . THR A 1 190 ? 0.095 0.921 -7.082 1.00 85.88 190 THR A C 1
ATOM 1502 O O . THR A 1 190 ? -1.013 0.944 -6.554 1.00 85.88 190 THR A O 1
ATOM 1505 N N . LEU A 1 191 ? 1.056 0.100 -6.649 1.00 83.94 191 LEU A N 1
ATOM 1506 C CA . LEU A 1 191 ? 0.864 -0.843 -5.542 1.00 83.94 191 LEU A CA 1
ATOM 1507 C C . LEU A 1 191 ? 0.632 -0.124 -4.197 1.00 83.94 191 LEU A C 1
ATOM 1509 O O . LEU A 1 191 ? -0.084 -0.635 -3.337 1.00 83.94 191 LEU A O 1
ATOM 1513 N N . THR A 1 192 ? 1.164 1.086 -3.994 1.00 83.12 192 THR A N 1
ATOM 1514 C CA . THR A 1 192 ? 0.845 1.888 -2.790 1.00 83.12 192 THR A CA 1
ATOM 1515 C C . THR A 1 192 ? -0.575 2.425 -2.784 1.00 83.12 192 THR A C 1
ATOM 1517 O O . THR A 1 192 ? -1.240 2.374 -1.753 1.00 83.12 192 THR A O 1
ATOM 1520 N N . LEU A 1 193 ? -1.051 2.885 -3.937 1.00 79.38 193 LEU A N 1
ATOM 1521 C CA . LEU A 1 193 ? -2.370 3.488 -4.106 1.00 79.38 193 LEU A CA 1
ATOM 1522 C C . LEU A 1 193 ? -3.498 2.459 -4.172 1.00 79.38 193 LEU A C 1
ATOM 1524 O O . LEU A 1 193 ? -4.602 2.702 -3.687 1.00 79.38 193 LEU A O 1
ATOM 1528 N N . PHE A 1 194 ? -3.227 1.317 -4.799 1.00 71.56 194 PHE A N 1
ATOM 1529 C CA . PHE A 1 194 ? -4.247 0.352 -5.186 1.00 71.56 194 PHE A CA 1
ATOM 1530 C C . PHE A 1 194 ? -4.753 -0.512 -4.039 1.00 71.56 194 PHE A C 1
ATOM 1532 O O . PHE A 1 194 ? -5.855 -1.038 -4.141 1.00 71.56 194 PHE A O 1
ATOM 1539 N N . VAL A 1 195 ? -3.979 -0.715 -2.970 1.00 68.56 195 VAL A N 1
ATOM 1540 C CA . VAL A 1 195 ? -4.142 -1.942 -2.185 1.00 68.56 195 VAL A CA 1
ATOM 1541 C C . VAL A 1 195 ? -4.782 -1.691 -0.820 1.00 68.56 195 VAL A C 1
ATOM 1543 O O . VAL A 1 195 ? -4.058 -1.556 0.156 1.00 68.56 195 VAL A O 1
ATOM 1546 N N . PRO A 1 196 ? -6.113 -1.743 -0.642 1.00 68.62 196 PRO A N 1
ATOM 1547 C CA . PRO A 1 196 ? -6.730 -2.187 0.602 1.00 68.62 196 PRO A CA 1
ATOM 1548 C C . PRO A 1 196 ? -6.673 -3.724 0.639 1.00 68.62 196 PRO A C 1
ATOM 1550 O O . PRO A 1 196 ? -7.373 -4.391 -0.112 1.00 68.62 196 PRO A O 1
ATOM 1553 N N . CYS A 1 197 ? -5.824 -4.307 1.490 1.00 76.06 197 CYS A N 1
ATOM 1554 C CA . CYS A 1 197 ? -5.683 -5.767 1.560 1.00 76.06 197 CYS A CA 1
ATOM 1555 C C . CYS A 1 197 ? -6.958 -6.457 2.075 1.00 76.06 197 CYS A C 1
ATOM 1557 O O . CYS A 1 197 ? -7.779 -5.824 2.745 1.00 76.06 197 CYS A O 1
ATOM 1559 N N . VAL A 1 198 ? -7.095 -7.770 1.854 1.00 78.44 198 VAL A N 1
ATOM 1560 C CA . VAL A 1 198 ? -8.248 -8.575 2.323 1.00 78.44 198 VAL A CA 1
ATOM 1561 C C . VAL A 1 198 ? -8.558 -8.339 3.806 1.00 78.44 198 VAL A C 1
ATOM 1563 O O . VAL A 1 198 ? -9.715 -8.139 4.176 1.00 78.44 198 VAL A O 1
ATOM 1566 N N . ALA A 1 199 ? -7.531 -8.264 4.657 1.00 73.31 199 ALA A N 1
ATOM 1567 C CA . ALA A 1 199 ? -7.702 -7.956 6.077 1.00 73.31 199 ALA A CA 1
ATOM 1568 C C . ALA A 1 199 ? -8.321 -6.563 6.303 1.00 73.31 199 ALA A C 1
ATOM 1570 O O . ALA A 1 199 ? -9.230 -6.393 7.118 1.00 73.31 199 ALA A O 1
ATOM 1571 N N . GLN A 1 200 ? -7.875 -5.558 5.546 1.00 75.06 200 GLN A N 1
ATOM 1572 C CA . GLN A 1 200 ? -8.415 -4.205 5.610 1.00 75.06 200 GLN A CA 1
ATOM 1573 C C . GLN A 1 200 ? -9.862 -4.147 5.108 1.00 75.06 200 GLN A C 1
ATOM 1575 O O . GLN A 1 200 ? -10.676 -3.437 5.705 1.00 75.06 200 GLN A O 1
ATOM 1580 N N . VAL A 1 201 ? -10.198 -4.904 4.063 1.00 77.69 201 VAL A N 1
ATOM 1581 C CA . VAL A 1 201 ? -11.565 -5.021 3.539 1.00 77.69 201 VAL A CA 1
ATOM 1582 C C . VAL A 1 201 ? -12.492 -5.697 4.543 1.00 77.69 201 VAL A C 1
ATOM 1584 O O . VAL A 1 201 ? -13.552 -5.152 4.847 1.00 77.69 201 VAL A O 1
ATOM 1587 N N . ALA A 1 202 ? -12.072 -6.817 5.134 1.00 76.25 202 ALA A N 1
ATOM 1588 C CA . ALA A 1 202 ? -12.856 -7.544 6.131 1.00 76.25 202 ALA A CA 1
ATOM 1589 C C . ALA A 1 202 ? -13.231 -6.654 7.327 1.00 76.25 202 ALA A C 1
ATOM 1591 O O . ALA A 1 202 ? -14.378 -6.642 7.778 1.00 76.25 202 ALA A O 1
ATOM 1592 N N . VAL A 1 203 ? -12.286 -5.840 7.804 1.00 73.88 203 VAL A N 1
ATOM 1593 C CA . VAL A 1 203 ? -12.553 -4.855 8.858 1.00 73.88 203 VAL A CA 1
ATOM 1594 C C . VAL A 1 203 ? -13.472 -3.730 8.363 1.00 73.88 203 VAL A C 1
ATOM 1596 O O . VAL A 1 203 ? -14.322 -3.279 9.127 1.00 73.88 203 VAL A O 1
ATOM 1599 N N . MET A 1 204 ? -13.335 -3.249 7.116 1.00 74.19 204 MET A N 1
ATOM 1600 C CA . MET A 1 204 ? -14.221 -2.188 6.592 1.00 74.19 204 MET A CA 1
ATOM 1601 C C . MET A 1 204 ? -15.664 -2.655 6.587 1.00 74.19 204 MET A C 1
ATOM 1603 O O . MET A 1 204 ? -16.538 -1.938 7.070 1.00 74.19 204 MET A O 1
ATOM 1607 N N . ILE A 1 205 ? -15.879 -3.872 6.088 1.00 78.69 205 ILE A N 1
ATOM 1608 C CA . ILE A 1 205 ? -17.196 -4.486 5.985 1.00 78.69 205 ILE A CA 1
ATOM 1609 C C . ILE A 1 205 ? -17.833 -4.601 7.370 1.00 78.69 205 ILE A C 1
ATOM 1611 O O . ILE A 1 205 ? -18.993 -4.221 7.533 1.00 78.69 205 ILE A O 1
ATOM 1615 N N . LYS A 1 206 ? -17.066 -5.041 8.378 1.00 72.81 206 LYS A N 1
ATOM 1616 C CA . LYS A 1 206 ? -17.544 -5.133 9.765 1.00 72.81 206 LYS A CA 1
ATOM 1617 C C . LYS A 1 206 ? -17.872 -3.769 10.391 1.00 72.81 206 LYS A C 1
ATOM 1619 O O . LYS A 1 206 ? -18.827 -3.681 11.152 1.00 72.81 206 LYS A O 1
ATOM 1624 N N . GLU A 1 207 ? -17.112 -2.714 10.093 1.00 71.44 207 GLU A N 1
ATOM 1625 C CA . GLU A 1 207 ? -17.279 -1.394 10.736 1.00 71.44 207 GLU A CA 1
ATOM 1626 C C . GLU A 1 207 ? -18.279 -0.463 10.028 1.00 71.44 207 GLU A C 1
ATOM 1628 O O . GLU A 1 207 ? -18.917 0.364 10.679 1.00 71.44 207 GLU A O 1
ATOM 1633 N N . ARG A 1 208 ? -18.410 -0.542 8.698 1.00 67.81 208 ARG A N 1
ATOM 1634 C CA . ARG A 1 208 ? -19.221 0.403 7.897 1.00 67.81 208 ARG A CA 1
ATOM 1635 C C . ARG A 1 208 ? -20.377 -0.233 7.144 1.00 67.81 208 ARG A C 1
ATOM 1637 O O . ARG A 1 208 ? -21.171 0.488 6.544 1.00 67.81 208 ARG A O 1
ATOM 1644 N N . GLY A 1 209 ? -20.470 -1.556 7.158 1.00 80.12 209 GLY A N 1
ATOM 1645 C CA . GLY A 1 209 ? -21.405 -2.298 6.328 1.00 80.12 209 GLY A CA 1
ATOM 1646 C C . GLY A 1 209 ? -20.893 -2.504 4.902 1.00 80.12 209 GLY A C 1
ATOM 1647 O O . GLY A 1 209 ? -19.976 -1.832 4.416 1.00 80.12 209 GLY A O 1
ATOM 1648 N N . ILE A 1 210 ? -21.507 -3.475 4.229 1.00 83.56 210 ILE A N 1
ATOM 1649 C CA . ILE A 1 210 ? -21.081 -3.987 2.919 1.00 83.56 210 ILE A CA 1
ATOM 1650 C C . ILE A 1 210 ? -21.213 -2.919 1.827 1.00 83.56 210 ILE A C 1
ATOM 1652 O O . ILE A 1 210 ? -20.288 -2.734 1.040 1.00 83.56 210 ILE A O 1
ATOM 1656 N N . PHE A 1 211 ? -22.317 -2.164 1.820 1.00 82.94 211 PHE A N 1
ATOM 1657 C CA . PHE A 1 211 ? -22.598 -1.181 0.771 1.00 82.94 211 PHE A CA 1
ATOM 1658 C C . PHE A 1 211 ? -21.565 -0.046 0.741 1.00 82.94 211 PHE A C 1
ATOM 1660 O O . PHE A 1 211 ? -20.946 0.213 -0.288 1.00 82.94 211 PHE A O 1
ATOM 1667 N N . ILE A 1 212 ? -21.304 0.581 1.893 1.00 79.94 212 ILE A N 1
ATOM 1668 C CA . ILE A 1 212 ? -20.325 1.675 2.001 1.00 79.94 212 ILE A CA 1
ATOM 1669 C C . ILE A 1 212 ? -18.911 1.162 1.699 1.00 79.94 212 ILE A C 1
ATOM 1671 O O . ILE A 1 212 ? -18.130 1.851 1.047 1.00 79.94 212 ILE A O 1
ATOM 1675 N N . SER A 1 213 ? -18.586 -0.060 2.130 1.00 79.62 213 SER A N 1
ATOM 1676 C CA . SER A 1 213 ? -17.276 -0.665 1.869 1.00 79.62 213 SER A CA 1
ATOM 1677 C C . SER A 1 213 ? -17.037 -0.901 0.378 1.00 79.62 213 SER A C 1
ATOM 1679 O O . SER A 1 213 ? -15.958 -0.575 -0.105 1.00 79.62 213 SER A O 1
ATOM 1681 N N . MET A 1 214 ? -18.035 -1.398 -0.361 1.00 84.38 214 MET A N 1
ATOM 1682 C CA . MET A 1 214 ? -17.941 -1.575 -1.818 1.00 84.38 214 MET A CA 1
ATOM 1683 C C . MET A 1 214 ? -17.758 -0.243 -2.554 1.00 84.38 214 MET A C 1
ATOM 1685 O O . MET A 1 214 ? -16.920 -0.153 -3.447 1.00 84.38 214 MET A O 1
ATOM 1689 N N . VAL A 1 215 ? -18.477 0.810 -2.148 1.00 84.69 215 VAL A N 1
ATOM 1690 C CA . VAL A 1 215 ? -18.320 2.155 -2.735 1.00 84.69 215 VAL A CA 1
ATOM 1691 C C . VAL A 1 215 ? -16.908 2.699 -2.498 1.00 84.69 215 VAL A C 1
ATOM 1693 O O . VAL A 1 215 ? -16.277 3.205 -3.424 1.00 84.69 215 VAL A O 1
ATOM 1696 N N . ILE A 1 216 ? -16.386 2.555 -1.275 1.00 81.12 216 ILE A N 1
ATOM 1697 C CA . ILE A 1 216 ? -15.018 2.966 -0.933 1.00 81.12 216 ILE A CA 1
ATOM 1698 C C . ILE A 1 216 ? -13.994 2.186 -1.763 1.00 81.12 216 ILE A C 1
ATOM 1700 O O . ILE A 1 216 ? -13.083 2.793 -2.316 1.00 81.12 216 ILE A O 1
ATOM 1704 N N . LEU A 1 217 ? -14.151 0.866 -1.888 1.00 82.50 217 LEU A N 1
ATOM 1705 C CA . LEU A 1 217 ? -13.243 0.028 -2.674 1.00 82.50 217 LEU A CA 1
ATOM 1706 C C . LEU A 1 217 ? -13.230 0.395 -4.152 1.00 82.50 217 LEU A C 1
ATOM 1708 O O . LEU A 1 217 ? -12.157 0.570 -4.721 1.00 82.50 217 LEU A O 1
ATOM 1712 N N . CYS A 1 218 ? -14.408 0.547 -4.754 1.00 85.94 218 CYS A N 1
ATOM 1713 C CA . CYS A 1 218 ? -14.533 0.939 -6.152 1.00 85.94 218 CYS A CA 1
ATOM 1714 C C . CYS A 1 218 ? -13.858 2.296 -6.401 1.00 85.94 218 CYS A C 1
ATOM 1716 O O . CYS A 1 218 ? -13.052 2.437 -7.316 1.00 85.94 218 CYS A O 1
ATOM 1718 N N . SER A 1 219 ? -14.104 3.265 -5.515 1.00 83.38 219 SER A N 1
ATOM 1719 C CA . SER A 1 219 ? -13.468 4.581 -5.569 1.00 83.38 219 SER A CA 1
ATOM 1720 C C . SER A 1 219 ? -11.936 4.489 -5.494 1.00 83.38 219 SER A C 1
ATOM 1722 O O . SER A 1 219 ? -11.247 5.073 -6.328 1.00 83.38 219 SER A O 1
ATOM 1724 N N . ILE A 1 220 ? -11.388 3.694 -4.565 1.00 83.38 220 ILE A N 1
ATOM 1725 C CA . ILE A 1 220 ? -9.934 3.492 -4.428 1.00 83.38 220 ILE A CA 1
ATOM 1726 C C . ILE A 1 220 ? -9.333 2.885 -5.701 1.00 83.38 220 ILE A C 1
ATOM 1728 O O . ILE A 1 220 ? -8.310 3.374 -6.172 1.00 83.38 220 ILE A O 1
ATOM 1732 N N . ILE A 1 221 ? -9.971 1.862 -6.278 1.00 84.19 221 ILE A N 1
ATOM 1733 C CA . ILE A 1 221 ? -9.506 1.215 -7.515 1.00 84.19 221 ILE A CA 1
ATOM 1734 C C . ILE A 1 221 ? -9.438 2.229 -8.662 1.00 84.19 221 ILE A C 1
ATOM 1736 O O . ILE A 1 221 ? -8.426 2.299 -9.360 1.00 84.19 221 ILE A O 1
ATOM 1740 N N . VAL A 1 222 ? -10.477 3.055 -8.822 1.00 86.31 222 VAL A N 1
ATOM 1741 C CA . VAL A 1 222 ? -10.515 4.101 -9.853 1.00 86.31 222 VAL A CA 1
ATOM 1742 C C . VAL A 1 222 ? -9.406 5.130 -9.626 1.00 86.31 222 VAL A C 1
ATOM 1744 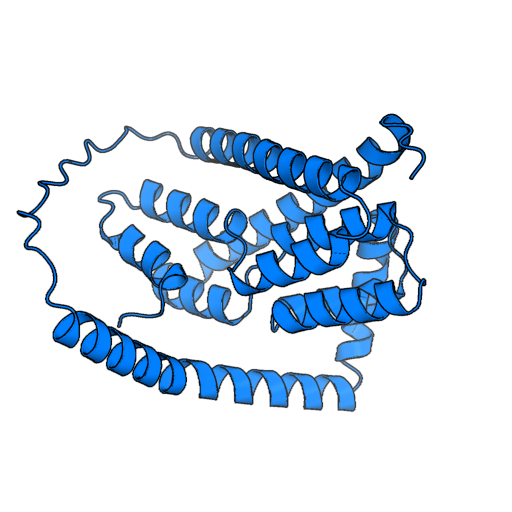O O . VAL A 1 222 ? -8.657 5.430 -10.553 1.00 86.31 222 VAL A O 1
ATOM 1747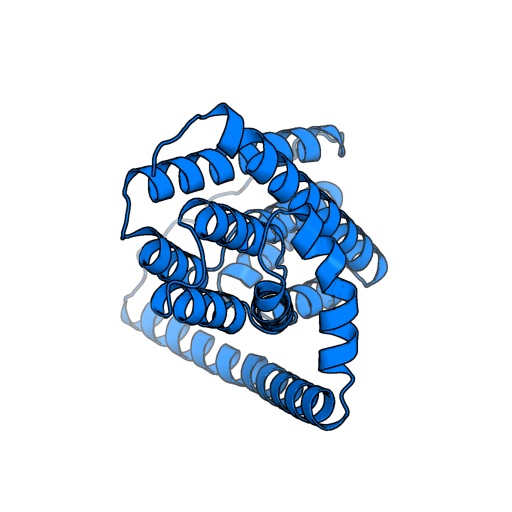 N N . PHE A 1 223 ? -9.245 5.637 -8.400 1.00 84.19 223 PHE A N 1
ATOM 1748 C CA . PHE A 1 223 ? -8.192 6.607 -8.087 1.00 84.19 223 PHE A CA 1
ATOM 1749 C C . PHE A 1 223 ? -6.785 6.040 -8.282 1.00 84.19 223 PHE A C 1
ATOM 1751 O O . PHE A 1 223 ? -5.918 6.738 -8.802 1.00 84.19 223 PHE A O 1
ATOM 1758 N N . ALA A 1 224 ? -6.555 4.782 -7.910 1.00 84.31 224 ALA A N 1
ATOM 1759 C CA . ALA A 1 224 ? -5.266 4.129 -8.082 1.00 84.31 224 ALA A CA 1
ATOM 1760 C C . ALA A 1 224 ? -4.917 3.917 -9.558 1.00 84.31 224 ALA A C 1
ATOM 1762 O O . ALA A 1 224 ? -3.779 4.157 -9.958 1.00 84.31 224 ALA A O 1
ATOM 1763 N N . PHE A 1 225 ? -5.898 3.527 -10.374 1.00 84.88 225 PHE A N 1
ATOM 1764 C CA . PHE A 1 225 ? -5.712 3.366 -11.811 1.00 84.88 225 PHE A CA 1
ATOM 1765 C C . PHE A 1 225 ? -5.442 4.705 -12.504 1.00 84.88 225 PHE A C 1
ATOM 1767 O O . PHE A 1 225 ? -4.485 4.830 -13.265 1.00 84.88 225 PHE A O 1
ATOM 1774 N N . VAL A 1 226 ? -6.229 5.738 -12.185 1.00 85.88 226 VAL A N 1
ATOM 1775 C CA . VAL A 1 226 ? -6.025 7.099 -12.708 1.00 85.88 226 VAL A CA 1
ATOM 1776 C C . VAL A 1 226 ? -4.674 7.661 -12.267 1.00 85.88 226 VAL A C 1
ATOM 1778 O O . VAL A 1 226 ? -3.969 8.248 -13.085 1.00 85.88 226 VAL A O 1
ATOM 1781 N N . GLY A 1 227 ? -4.280 7.442 -11.009 1.00 83.62 227 GLY A N 1
ATOM 1782 C CA . GLY A 1 227 ? -2.948 7.776 -10.513 1.00 83.62 227 GLY A CA 1
ATOM 1783 C C . GLY A 1 227 ? -1.863 7.093 -11.345 1.00 83.62 227 GLY A C 1
ATOM 1784 O O . GLY A 1 227 ? -1.027 7.773 -11.939 1.00 83.62 227 GLY A O 1
ATOM 1785 N N . GLY A 1 228 ? -1.923 5.768 -11.478 1.00 83.12 228 GLY A N 1
ATOM 1786 C CA . GLY A 1 228 ? -0.968 4.996 -12.275 1.00 83.12 228 GLY A CA 1
ATOM 1787 C C . GLY A 1 228 ? -0.821 5.482 -13.713 1.00 83.12 228 GLY A C 1
ATOM 1788 O O . GLY A 1 228 ? 0.297 5.670 -14.187 1.00 83.12 228 GLY A O 1
ATOM 1789 N N . LEU A 1 229 ? -1.938 5.766 -14.384 1.00 84.06 229 LEU A N 1
ATOM 1790 C CA . LEU A 1 229 ? -1.937 6.323 -15.738 1.00 84.06 229 LEU A CA 1
ATOM 1791 C C . LEU A 1 229 ? -1.341 7.730 -15.803 1.00 84.06 229 LEU A C 1
ATOM 1793 O O . LEU A 1 229 ? -0.608 8.041 -16.740 1.00 84.06 229 LEU A O 1
ATOM 1797 N N . LEU A 1 230 ? -1.645 8.586 -14.823 1.00 84.56 230 LEU A N 1
ATOM 1798 C CA . LEU A 1 230 ? -1.048 9.918 -14.728 1.00 84.56 230 LEU A CA 1
ATOM 1799 C C . LEU A 1 230 ? 0.467 9.826 -14.590 1.00 84.56 230 LEU A C 1
ATOM 1801 O O . LEU A 1 230 ? 1.178 10.561 -15.266 1.00 84.56 230 LEU A O 1
ATOM 1805 N N . LEU A 1 231 ? 0.957 8.910 -13.756 1.00 80.50 231 LEU A N 1
ATOM 1806 C CA . LEU A 1 231 ? 2.386 8.699 -13.563 1.00 80.50 231 LEU A CA 1
ATOM 1807 C C . LEU A 1 231 ? 3.046 8.175 -14.844 1.00 80.50 231 LEU A C 1
ATOM 1809 O O . LEU A 1 231 ? 4.027 8.753 -15.296 1.00 80.50 231 LEU A O 1
ATOM 1813 N N . SER A 1 232 ? 2.447 7.165 -15.479 1.00 80.94 232 SER A N 1
ATOM 1814 C CA . SER A 1 232 ? 2.910 6.604 -16.756 1.00 80.94 232 SER A CA 1
ATOM 1815 C C . SER A 1 232 ? 3.007 7.659 -17.868 1.00 80.94 232 SER A C 1
ATOM 1817 O O . SER A 1 232 ? 3.949 7.651 -18.652 1.00 80.94 232 SER A O 1
ATOM 1819 N N . LYS A 1 233 ? 2.092 8.641 -17.899 1.00 80.19 233 LYS A N 1
ATOM 1820 C CA . LYS A 1 233 ? 2.156 9.779 -18.835 1.00 80.19 233 LYS A CA 1
ATOM 1821 C C . LYS A 1 233 ? 3.111 10.897 -18.410 1.00 80.19 233 LYS A C 1
ATOM 1823 O O . LYS A 1 233 ? 3.630 11.596 -19.274 1.00 80.19 233 LYS A O 1
ATOM 1828 N N . LEU A 1 234 ? 3.320 11.103 -17.110 1.00 75.62 234 LEU A N 1
ATOM 1829 C CA . LEU A 1 234 ? 4.211 12.142 -16.582 1.00 75.62 234 LEU A CA 1
ATOM 1830 C C . LEU A 1 234 ? 5.691 11.778 -16.734 1.00 75.62 234 LEU A C 1
ATOM 1832 O O . LEU A 1 234 ? 6.499 12.673 -16.972 1.00 75.62 234 LEU A O 1
ATOM 1836 N N . LEU A 1 235 ? 6.049 10.494 -16.635 1.00 73.06 235 LEU A N 1
ATOM 1837 C CA . LEU A 1 235 ? 7.433 10.033 -16.795 1.00 73.06 235 LEU A CA 1
ATOM 1838 C C . LEU A 1 235 ? 8.076 10.405 -18.148 1.00 73.06 235 LEU A C 1
ATOM 1840 O O . LEU A 1 235 ? 9.145 11.015 -18.115 1.00 73.06 235 LEU A O 1
ATOM 1844 N N . PRO A 1 236 ? 7.455 10.156 -19.321 1.00 69.25 236 PRO A N 1
ATOM 1845 C CA . PRO A 1 236 ? 8.052 10.528 -20.607 1.00 69.25 236 PRO A CA 1
ATOM 1846 C C . PRO A 1 236 ? 8.182 12.048 -20.788 1.00 69.25 236 PRO A C 1
ATOM 1848 O O . PRO A 1 236 ? 9.064 12.509 -21.506 1.00 69.25 236 PRO A O 1
ATOM 1851 N N . ILE A 1 237 ? 7.340 12.844 -20.117 1.00 62.22 237 ILE A N 1
ATOM 1852 C CA . ILE A 1 237 ? 7.415 14.316 -20.135 1.00 62.22 237 ILE A CA 1
ATOM 1853 C C . ILE A 1 237 ? 8.572 14.817 -19.265 1.00 62.22 237 ILE A C 1
ATOM 1855 O O . ILE A 1 237 ? 9.193 15.826 -19.596 1.00 62.22 237 ILE A O 1
ATOM 1859 N N . LEU A 1 238 ? 8.885 14.118 -18.169 1.00 60.75 238 LEU A N 1
ATOM 1860 C CA . LEU A 1 238 ? 10.007 14.482 -17.305 1.00 60.75 238 LEU A CA 1
ATOM 1861 C C . LEU A 1 238 ? 11.376 14.208 -17.939 1.00 60.75 238 LEU A C 1
ATOM 1863 O O . LEU A 1 238 ? 12.369 14.631 -17.351 1.00 60.75 238 LEU A O 1
ATOM 1867 N N . ASN A 1 239 ? 11.433 13.537 -19.101 1.00 51.84 239 ASN A N 1
ATOM 1868 C CA . ASN A 1 239 ? 12.656 13.188 -19.834 1.00 51.84 239 ASN A CA 1
ATOM 1869 C C . ASN A 1 239 ? 13.789 12.757 -18.887 1.00 51.84 239 ASN A C 1
ATOM 1871 O O . ASN A 1 239 ? 14.940 13.183 -19.016 1.00 51.84 239 ASN A O 1
ATOM 1875 N N . LEU A 1 240 ? 13.429 11.990 -17.853 1.00 50.59 240 LEU A N 1
ATOM 1876 C CA . LEU A 1 240 ? 14.377 11.552 -16.851 1.00 50.59 240 LEU A CA 1
ATOM 1877 C C . LEU A 1 240 ? 15.093 10.348 -17.421 1.00 50.59 240 LEU A C 1
ATOM 1879 O O . LEU A 1 240 ? 14.677 9.211 -17.258 1.00 50.59 240 LEU A O 1
ATOM 1883 N N . TYR A 1 241 ? 16.188 10.667 -18.096 1.00 43.91 241 TYR A N 1
ATOM 1884 C CA . TYR A 1 241 ? 17.323 9.793 -18.305 1.00 43.91 241 TYR A CA 1
ATOM 1885 C C . TYR A 1 241 ? 17.665 9.112 -16.964 1.00 43.91 241 TYR A C 1
ATOM 1887 O O . TYR A 1 241 ? 18.311 9.709 -16.098 1.00 43.91 241 TYR A O 1
ATOM 1895 N N . LEU A 1 242 ? 17.158 7.896 -16.762 1.00 43.34 242 LEU A N 1
ATOM 1896 C CA . LEU A 1 242 ? 17.447 7.014 -15.632 1.00 43.34 242 LEU A CA 1
ATOM 1897 C C . LEU A 1 242 ? 18.060 5.720 -16.149 1.00 43.34 242 LEU A C 1
ATOM 1899 O O . LEU A 1 242 ? 17.518 5.147 -17.113 1.00 43.34 242 LEU A O 1
#